Protein AF-A0A1D8T8J2-F1 (afdb_monomer)

Secondary structure (DSSP, 8-state):
-----------PPPP---S--GGGS-SS-------------------PPPBSEE-SEEEEBTTTB-SEEEEEPPEEEEEEEEES-SS-SGGGEEEEEEEEE--EEEE-TT-SEEEEES---EEEPPP----PPPTT--------PPPPPPPPPS-------------------------------

pLDDT: mean 71.43, std 23.31, range [32.44, 98.81]

Structure (mmCIF, N/CA/C/O backbone):
data_AF-A0A1D8T8J2-F1
#
_entry.id   AF-A0A1D8T8J2-F1
#
loop_
_atom_site.group_PDB
_atom_site.id
_atom_site.type_symbol
_atom_site.label_atom_id
_atom_site.label_alt_id
_atom_site.label_comp_id
_atom_site.label_asym_id
_atom_site.label_entity_id
_atom_site.label_seq_id
_atom_site.pdbx_PDB_ins_code
_atom_site.Cartn_x
_atom_site.Cartn_y
_atom_site.Cartn_z
_atom_site.occupancy
_atom_site.B_iso_or_equiv
_atom_site.auth_seq_id
_atom_site.auth_comp_id
_atom_site.auth_asym_id
_atom_site.auth_atom_id
_atom_site.pdbx_PDB_model_num
ATOM 1 N N . MET A 1 1 ? -38.850 39.468 46.815 1.00 45.69 1 MET A N 1
ATOM 2 C CA . MET A 1 1 ? -38.175 38.215 47.163 1.00 45.69 1 MET A CA 1
ATOM 3 C C . MET A 1 1 ? -38.620 37.158 46.154 1.00 45.69 1 MET A C 1
ATOM 5 O O . MET A 1 1 ? -39.724 36.652 46.303 1.00 45.69 1 MET A O 1
ATOM 9 N N . ASP A 1 2 ? -37.945 36.912 45.029 1.00 41.62 2 ASP A N 1
ATOM 10 C CA . ASP A 1 2 ? -36.731 37.534 44.455 1.00 41.62 2 ASP A CA 1
ATOM 11 C C . ASP A 1 2 ? -36.840 37.500 42.905 1.00 41.62 2 ASP A C 1
ATOM 13 O O . ASP A 1 2 ? -37.668 36.748 42.394 1.00 41.62 2 ASP A O 1
ATOM 17 N N . SER A 1 3 ? -36.200 38.303 42.039 1.00 44.66 3 SER A N 1
ATOM 18 C CA . SER A 1 3 ? -35.025 39.207 42.064 1.00 44.66 3 SER A CA 1
ATOM 19 C C . SER A 1 3 ? -33.627 38.573 42.084 1.00 44.66 3 SER A C 1
ATOM 21 O O . SER A 1 3 ? -32.981 38.604 43.120 1.00 44.66 3 SER A O 1
ATOM 23 N N . ASP A 1 4 ? -33.185 38.065 40.919 1.00 45.75 4 ASP A N 1
ATOM 24 C CA . ASP A 1 4 ? -31.839 38.222 40.308 1.00 45.75 4 ASP A CA 1
ATOM 25 C C . ASP A 1 4 ? -31.820 37.549 38.900 1.00 45.75 4 ASP A C 1
ATOM 27 O O . ASP A 1 4 ? -32.579 36.607 38.684 1.00 45.75 4 ASP A O 1
ATOM 31 N N . LEU A 1 5 ? -31.030 37.922 37.872 1.00 45.53 5 LEU A N 1
ATOM 32 C CA . LEU A 1 5 ? -30.326 39.176 37.527 1.00 45.53 5 LEU A CA 1
ATOM 33 C C . LEU A 1 5 ? -29.911 39.168 36.020 1.00 45.53 5 LEU A C 1
ATOM 35 O O . LEU A 1 5 ? -29.775 38.106 35.425 1.00 45.53 5 LEU A O 1
ATOM 39 N N . VAL A 1 6 ? -29.618 40.352 35.454 1.00 46.19 6 VAL A N 1
ATOM 40 C CA . VAL A 1 6 ? -28.801 40.632 34.232 1.00 46.19 6 VAL A CA 1
ATOM 41 C C . VAL A 1 6 ? -29.193 40.034 32.856 1.00 46.19 6 VAL A C 1
ATOM 43 O O . VAL A 1 6 ? -29.048 38.847 32.587 1.00 46.19 6 VAL A O 1
ATOM 46 N N . GLY A 1 7 ? -29.417 40.943 31.892 1.00 36.09 7 GLY A N 1
ATOM 47 C CA . GLY A 1 7 ? -29.241 40.716 30.444 1.00 36.09 7 GLY A CA 1
ATOM 48 C C . GLY A 1 7 ? -30.467 40.158 29.698 1.00 36.09 7 GLY A C 1
ATOM 49 O O . GLY A 1 7 ? -31.283 39.452 30.270 1.00 36.09 7 GLY A O 1
ATOM 50 N N . TRP A 1 8 ? -30.675 40.433 28.406 1.00 33.34 8 TRP A N 1
ATOM 51 C CA . TRP A 1 8 ? -29.858 41.184 27.438 1.00 33.34 8 TRP A CA 1
ATOM 52 C C . TRP A 1 8 ? -30.705 42.283 26.774 1.00 33.34 8 TRP A C 1
ATOM 54 O O . TRP A 1 8 ? -31.845 42.038 26.379 1.00 33.34 8 TRP A O 1
ATOM 64 N N . SER A 1 9 ? -30.158 43.494 26.641 1.00 41.41 9 SER A N 1
ATOM 65 C CA . SER A 1 9 ? -30.875 44.622 26.029 1.00 41.41 9 SER A CA 1
ATOM 66 C C . SER A 1 9 ? -31.120 44.410 24.535 1.00 41.41 9 SER A C 1
ATOM 68 O O . SER A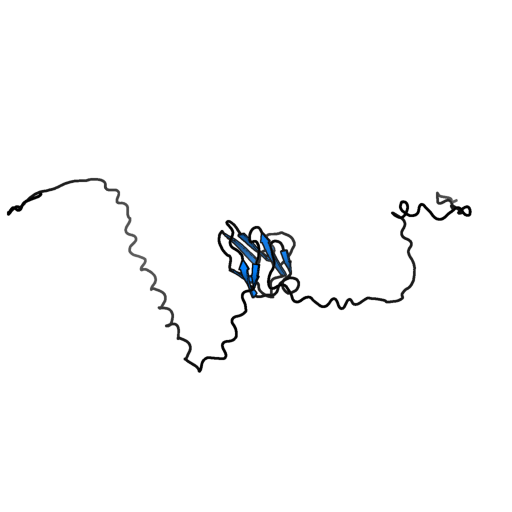 1 9 ? -30.243 43.962 23.800 1.00 41.41 9 SER A O 1
ATOM 70 N N . GLN A 1 10 ? -32.313 44.788 24.081 1.00 43.97 10 GLN A N 1
ATOM 71 C CA . GLN A 1 10 ? -32.720 44.721 22.678 1.00 43.97 10 GLN A CA 1
ATOM 72 C C . GLN A 1 10 ? -31.999 45.800 21.855 1.00 43.97 10 GLN A C 1
ATOM 74 O O . GLN A 1 10 ? -31.996 46.971 22.237 1.00 43.97 10 GLN A O 1
ATOM 79 N N . CYS A 1 11 ? -31.457 45.436 20.691 1.00 35.62 11 CYS A N 1
ATOM 80 C CA . CYS A 1 11 ? -30.965 46.396 19.700 1.00 35.62 11 CYS A CA 1
ATOM 81 C C . CYS A 1 11 ? -31.950 46.502 18.531 1.00 35.62 11 CYS A C 1
ATOM 83 O O . CYS A 1 11 ? -31.881 45.728 17.577 1.00 35.62 11 CYS A O 1
ATOM 85 N N . SER A 1 12 ? -32.857 47.479 18.592 1.00 40.50 12 SER A N 1
ATOM 86 C CA . SER A 1 12 ? -33.684 47.867 17.444 1.00 40.50 12 SER A CA 1
ATOM 87 C C . SER A 1 12 ? -32.810 48.420 16.315 1.00 40.50 12 SER A C 1
ATOM 89 O O . SER A 1 12 ? -31.966 49.285 16.550 1.00 40.50 12 SER A O 1
ATOM 91 N N . ALA A 1 13 ? -33.024 47.955 15.084 1.00 41.38 13 ALA A N 1
ATOM 92 C CA . ALA A 1 13 ? -32.290 48.445 13.921 1.00 41.38 13 ALA A CA 1
ATOM 93 C C . ALA A 1 13 ? -32.837 49.811 13.445 1.00 41.38 13 ALA A C 1
ATOM 95 O O . ALA A 1 13 ? -34.035 49.907 13.161 1.00 41.38 13 ALA A O 1
ATOM 96 N N . PRO A 1 14 ? -32.001 50.861 13.311 1.00 43.81 14 PRO A N 1
ATOM 97 C CA . PRO A 1 14 ? -32.385 52.088 12.616 1.00 43.81 14 PRO A CA 1
ATOM 98 C C . PRO A 1 14 ? -32.438 51.869 11.087 1.00 43.81 14 PRO A C 1
ATOM 100 O O . PRO A 1 14 ? -31.781 50.961 10.567 1.00 43.81 14 PRO A O 1
ATOM 103 N N . PRO A 1 15 ? -33.214 52.674 10.339 1.00 46.91 15 PRO A N 1
ATOM 104 C CA . PRO A 1 15 ? -33.494 52.408 8.930 1.00 46.91 15 PRO A CA 1
ATOM 105 C C . PRO A 1 15 ? -32.381 52.864 7.969 1.00 46.91 15 PRO A C 1
ATOM 107 O O . PRO A 1 15 ? -31.772 53.913 8.147 1.00 46.91 15 PRO A O 1
ATOM 110 N N . THR A 1 16 ? -32.229 52.103 6.877 1.00 51.22 16 THR A N 1
ATOM 111 C CA . THR A 1 16 ? -31.711 52.514 5.550 1.00 51.22 16 THR A CA 1
ATOM 112 C C . THR A 1 16 ? -30.401 53.317 5.462 1.00 51.22 16 THR A C 1
ATOM 114 O O . THR A 1 16 ? -30.408 54.530 5.646 1.00 51.22 16 THR A O 1
ATOM 117 N N . THR A 1 17 ? -29.333 52.705 4.923 1.00 44.78 17 THR A N 1
ATOM 118 C CA . THR A 1 17 ? -28.431 53.347 3.931 1.00 44.78 17 THR A CA 1
ATOM 119 C C . THR A 1 17 ? -27.622 52.313 3.130 1.00 44.78 17 THR A C 1
ATOM 121 O O . THR A 1 17 ? -26.804 51.603 3.695 1.00 44.78 17 THR A O 1
ATOM 124 N N . SER A 1 18 ? -27.813 52.333 1.801 1.00 49.28 18 SER A N 1
ATOM 125 C CA . SER A 1 18 ? -26.941 51.838 0.710 1.00 49.28 18 SER A CA 1
ATOM 126 C C . SER A 1 18 ? -26.396 50.388 0.723 1.00 49.28 18 SER A C 1
ATOM 128 O O . SER A 1 18 ? -26.500 49.638 1.684 1.00 49.28 18 SER A O 1
ATOM 130 N N . ARG A 1 19 ? -25.881 49.948 -0.436 1.00 59.94 19 ARG A N 1
ATOM 131 C CA . ARG A 1 19 ? -25.774 48.524 -0.829 1.00 59.94 19 ARG A CA 1
ATOM 132 C C . ARG A 1 19 ? -24.338 48.006 -1.043 1.00 59.94 19 ARG A C 1
ATOM 134 O O . ARG A 1 19 ? -24.171 46.944 -1.635 1.00 59.94 19 ARG A O 1
ATOM 141 N N . ILE A 1 20 ? -23.307 48.754 -0.635 1.00 49.12 20 ILE A N 1
ATOM 142 C CA . ILE A 1 20 ? -21.905 48.508 -1.037 1.00 49.12 20 ILE A CA 1
ATOM 143 C C . ILE A 1 20 ? -20.935 48.602 0.162 1.00 49.12 20 ILE A C 1
ATOM 145 O O . ILE A 1 20 ? -20.286 49.621 0.345 1.00 49.12 20 ILE A O 1
ATOM 149 N N . GLU A 1 21 ? -20.847 47.535 0.967 1.00 47.19 21 GLU A N 1
ATOM 150 C CA . GLU A 1 21 ? -19.700 47.190 1.859 1.00 47.19 21 GLU A CA 1
ATOM 151 C C . GLU A 1 21 ? -19.813 45.719 2.362 1.00 47.19 21 GLU A C 1
ATOM 153 O O . GLU A 1 21 ? -19.397 45.348 3.456 1.00 47.19 21 GLU A O 1
ATOM 158 N N . ILE A 1 22 ? -20.426 44.831 1.566 1.00 50.03 22 ILE A N 1
ATOM 159 C CA . ILE A 1 22 ? -20.886 43.493 2.013 1.00 50.03 22 ILE A CA 1
ATOM 160 C C . ILE A 1 22 ? -19.732 42.524 2.375 1.00 50.03 22 ILE A C 1
ATOM 162 O O . ILE A 1 22 ? -19.935 41.548 3.095 1.00 50.03 22 ILE A O 1
ATOM 166 N N . HIS A 1 23 ? -18.503 42.789 1.928 1.00 46.69 23 HIS A N 1
ATOM 167 C CA . HIS A 1 23 ? -17.410 41.807 1.917 1.00 46.69 23 HIS A CA 1
ATOM 168 C C . HIS A 1 23 ? -16.590 41.659 3.216 1.00 46.69 23 HIS A C 1
ATOM 170 O O . HIS A 1 23 ? -15.582 40.953 3.200 1.00 46.69 23 HIS A O 1
ATOM 176 N N . LYS A 1 24 ? -16.977 42.285 4.342 1.00 47.03 24 LYS A N 1
ATOM 177 C CA . LYS A 1 24 ? -16.180 42.234 5.594 1.00 47.03 24 LYS A CA 1
ATOM 178 C C . LYS A 1 24 ? -16.905 41.792 6.872 1.00 47.03 24 LYS A C 1
ATOM 180 O O . LYS A 1 24 ? -16.225 41.539 7.862 1.00 47.03 24 LYS A O 1
ATOM 185 N N . VAL A 1 25 ? -18.234 41.632 6.876 1.00 48.19 25 VAL A N 1
ATOM 186 C CA . VAL A 1 25 ? -19.006 41.334 8.110 1.00 48.19 25 VAL A CA 1
ATOM 187 C C . VAL A 1 25 ? -19.933 40.118 7.949 1.00 48.19 25 VAL A C 1
ATOM 189 O O . VAL A 1 25 ? -21.130 40.189 8.193 1.00 48.19 25 VAL A O 1
ATOM 192 N N . PHE A 1 26 ? -19.370 38.974 7.538 1.00 47.81 26 PHE A N 1
ATOM 193 C CA . PHE A 1 26 ? -20.085 37.682 7.484 1.00 47.81 26 PHE A CA 1
ATOM 194 C C . PHE A 1 26 ? -19.303 36.499 8.098 1.00 47.81 26 PHE A C 1
ATOM 196 O O . PHE A 1 26 ? -19.498 35.339 7.742 1.00 47.81 26 PHE A O 1
ATOM 203 N N . ARG A 1 27 ? -18.443 36.770 9.091 1.00 56.66 27 ARG A N 1
ATOM 204 C CA . ARG A 1 27 ? -17.969 35.749 10.045 1.00 56.66 27 ARG A CA 1
ATOM 205 C C . ARG A 1 27 ? -18.629 35.980 11.406 1.00 56.66 27 ARG A C 1
ATOM 207 O O . ARG A 1 27 ? -18.494 37.061 11.961 1.00 56.66 27 ARG A O 1
ATOM 214 N N . LYS A 1 28 ? -19.254 34.919 11.939 1.00 34.28 28 LYS A N 1
ATOM 215 C CA . LYS A 1 28 ? -20.004 34.837 13.213 1.00 34.28 28 LYS A CA 1
ATOM 216 C C . LYS A 1 28 ? -21.329 35.618 13.266 1.00 34.28 28 LYS A C 1
ATOM 218 O O . LYS A 1 28 ? -21.384 36.723 13.783 1.00 34.28 28 LYS A O 1
ATOM 223 N N . CYS A 1 29 ? -22.405 34.956 12.837 1.00 32.44 29 CYS A N 1
ATOM 224 C CA . CYS A 1 29 ? -23.506 34.549 13.727 1.00 32.44 29 CYS A CA 1
ATOM 225 C C . CYS A 1 29 ? -24.413 33.554 12.983 1.00 32.44 29 CYS A C 1
ATOM 227 O O . CYS A 1 29 ? -24.921 33.867 11.911 1.00 32.44 29 CYS A O 1
ATOM 229 N N . VAL A 1 30 ? -24.585 32.345 13.525 1.00 43.03 30 VAL A N 1
ATOM 230 C CA . VAL A 1 30 ? -25.444 31.299 12.941 1.00 43.03 30 VAL A CA 1
ATOM 231 C C . VAL A 1 30 ? -26.798 31.332 13.644 1.00 43.03 30 VAL A C 1
ATOM 233 O O . VAL A 1 30 ? -26.848 31.253 14.869 1.00 43.03 30 VAL A O 1
ATOM 236 N N . ALA A 1 31 ? -27.880 31.436 12.874 1.00 41.75 31 ALA A N 1
ATOM 237 C CA . ALA A 1 31 ? -29.249 31.288 13.364 1.00 41.75 31 ALA A CA 1
ATOM 238 C C . ALA A 1 31 ? -29.761 29.861 13.103 1.00 41.75 31 ALA A C 1
ATOM 240 O O . ALA A 1 31 ? -29.348 29.213 12.142 1.00 41.75 31 ALA A O 1
ATOM 241 N N . VAL A 1 32 ? -30.655 29.374 13.965 1.00 39.50 32 VAL A N 1
ATOM 242 C CA . VAL A 1 32 ? -31.180 27.998 13.959 1.00 39.50 32 VAL A CA 1
ATOM 243 C C . VAL A 1 32 ? -32.714 28.030 13.967 1.00 39.50 32 VAL A C 1
ATOM 245 O O . VAL A 1 32 ? -33.300 28.969 14.498 1.00 39.50 32 VAL A O 1
ATOM 248 N N . ALA A 1 33 ? -33.320 26.962 13.434 1.00 39.44 33 ALA A N 1
ATOM 249 C CA . ALA A 1 33 ? -34.757 26.673 13.321 1.00 39.44 33 ALA A CA 1
ATOM 250 C C . ALA A 1 33 ? -35.523 27.420 12.199 1.00 39.44 33 ALA A C 1
ATOM 252 O O . ALA A 1 33 ? -35.363 28.619 12.009 1.00 39.44 33 ALA A O 1
ATOM 253 N N . ALA A 1 34 ? -36.406 26.762 11.436 1.00 45.66 34 ALA A N 1
ATOM 254 C CA . ALA A 1 34 ? -36.564 25.313 11.230 1.00 45.66 34 ALA A CA 1
ATOM 255 C C . ALA A 1 34 ? -37.309 25.022 9.914 1.00 45.66 34 ALA A C 1
ATOM 257 O O . ALA A 1 34 ? -38.299 25.679 9.606 1.00 45.66 34 ALA A O 1
ATOM 258 N N . ALA A 1 35 ? -36.887 23.981 9.189 1.00 42.75 35 ALA A N 1
ATOM 259 C CA . ALA A 1 35 ? -37.672 23.355 8.124 1.00 42.75 35 ALA A CA 1
ATOM 260 C C . ALA A 1 35 ? -37.222 21.896 7.931 1.00 42.75 35 ALA A C 1
ATOM 262 O O . ALA A 1 35 ? -36.179 21.638 7.334 1.00 42.75 35 ALA A O 1
ATOM 263 N N . VAL A 1 36 ? -38.007 20.928 8.416 1.00 49.12 36 VAL A N 1
ATOM 264 C CA . VAL A 1 36 ? -37.808 19.498 8.107 1.00 49.12 36 VAL A CA 1
ATOM 265 C C . VAL A 1 36 ? -38.380 19.174 6.723 1.00 49.12 36 VAL A C 1
ATOM 267 O O . VAL A 1 36 ? -39.387 18.491 6.576 1.00 49.12 36 VAL A O 1
ATOM 270 N N . ALA A 1 37 ? -37.710 19.691 5.692 1.00 51.03 37 ALA A N 1
ATOM 271 C CA . ALA A 1 37 ? -37.848 19.233 4.316 1.00 51.03 37 ALA A CA 1
ATOM 272 C C . ALA A 1 37 ? -36.669 18.297 4.021 1.00 51.03 37 ALA A C 1
ATOM 274 O O . ALA A 1 37 ? -35.543 18.745 3.807 1.00 51.03 37 ALA A O 1
ATOM 275 N N . GLY A 1 38 ? -36.918 16.988 4.089 1.00 50.94 38 GLY A N 1
ATOM 276 C CA . GLY A 1 38 ? -35.891 15.948 4.021 1.00 50.94 38 GLY A CA 1
ATOM 277 C C . GLY A 1 38 ? -35.261 15.780 2.640 1.00 50.94 38 GLY A C 1
ATOM 278 O O . GLY A 1 38 ? -35.497 14.776 1.980 1.00 50.94 38 GLY A O 1
ATOM 279 N N . ALA A 1 39 ? -34.396 16.710 2.240 1.00 48.47 39 ALA A N 1
ATOM 280 C CA . ALA A 1 39 ? -33.383 16.466 1.223 1.00 48.47 39 ALA A CA 1
ATOM 281 C C . ALA A 1 39 ? -32.133 15.866 1.887 1.00 48.47 39 ALA A C 1
ATOM 283 O O . ALA A 1 39 ? -31.067 16.482 1.913 1.00 48.47 39 ALA A O 1
ATOM 284 N N . VAL A 1 40 ? -32.254 14.635 2.406 1.00 48.53 40 VAL A N 1
ATOM 285 C CA . VAL A 1 40 ? -31.071 13.770 2.475 1.00 48.53 40 VAL A CA 1
ATOM 286 C C . VAL A 1 40 ? -30.711 13.498 1.026 1.00 48.53 40 VAL A C 1
ATOM 288 O O . VAL A 1 40 ? -31.278 12.615 0.383 1.00 48.53 40 VAL A O 1
ATOM 291 N N . ALA A 1 41 ? -29.795 14.306 0.498 1.00 49.84 41 ALA A N 1
ATOM 292 C CA . ALA A 1 41 ? -29.063 13.951 -0.693 1.00 49.84 41 ALA A CA 1
ATOM 293 C C . ALA A 1 41 ? -28.263 12.697 -0.335 1.00 49.84 41 ALA A C 1
ATOM 295 O O . ALA A 1 41 ? -27.131 12.778 0.142 1.00 49.84 41 ALA A O 1
ATOM 296 N N . LEU A 1 42 ? -28.888 11.534 -0.543 1.00 53.94 42 LEU A N 1
ATOM 297 C CA . LEU A 1 42 ? -28.178 10.295 -0.797 1.00 53.94 42 LEU A CA 1
ATOM 298 C C . LEU A 1 42 ? -27.351 10.575 -2.040 1.00 53.94 42 LEU A C 1
ATOM 300 O O . LEU A 1 42 ? -27.816 10.425 -3.169 1.00 53.94 42 LEU A O 1
ATOM 304 N N . GLY A 1 43 ? -26.145 11.083 -1.806 1.00 49.00 43 GLY A N 1
ATOM 305 C CA . GLY A 1 43 ? -25.149 11.211 -2.832 1.00 49.00 43 GLY A CA 1
ATOM 306 C C . GLY A 1 43 ? -24.905 9.809 -3.345 1.00 49.00 43 GLY A C 1
ATOM 307 O O . GLY A 1 43 ? -24.150 9.052 -2.741 1.00 49.00 43 GLY A O 1
ATOM 308 N N . THR A 1 44 ? -25.493 9.493 -4.495 1.00 55.59 44 THR A N 1
ATOM 309 C CA . THR A 1 44 ? -24.933 8.525 -5.430 1.00 55.59 44 THR A CA 1
ATOM 310 C C . THR A 1 44 ? -23.641 9.130 -5.975 1.00 55.59 44 THR A C 1
ATOM 312 O O . THR A 1 44 ? -23.518 9.424 -7.162 1.00 55.59 44 THR A O 1
ATOM 315 N N . GLY A 1 45 ? -22.689 9.384 -5.071 1.00 49.44 45 GLY A N 1
ATOM 316 C CA . GLY A 1 45 ? -21.294 9.492 -5.417 1.00 49.44 45 GLY A CA 1
ATOM 317 C C . GLY A 1 45 ? -20.965 8.142 -6.003 1.00 49.44 45 GLY A C 1
ATOM 318 O O . GLY A 1 45 ? -20.906 7.152 -5.277 1.00 49.44 45 GLY A O 1
ATOM 319 N N . THR A 1 46 ? -20.886 8.099 -7.331 1.00 53.62 46 THR A N 1
ATOM 320 C CA . THR A 1 46 ? -20.434 6.931 -8.069 1.00 53.62 46 THR A CA 1
ATOM 321 C C . THR A 1 46 ? -19.145 6.492 -7.403 1.00 53.62 46 THR A C 1
ATOM 323 O O . THR A 1 46 ? -18.179 7.256 -7.423 1.00 53.62 46 THR A O 1
ATOM 326 N N . ALA A 1 47 ? -19.159 5.330 -6.745 1.00 59.78 47 ALA A N 1
ATOM 327 C CA . ALA A 1 47 ? -17.967 4.805 -6.105 1.00 59.78 47 ALA A CA 1
ATOM 328 C C . ALA A 1 47 ? -16.912 4.689 -7.205 1.00 59.78 47 ALA A C 1
ATOM 330 O O . ALA A 1 47 ? -17.082 3.915 -8.150 1.00 59.78 47 ALA A O 1
ATOM 331 N N . GLY A 1 48 ? -15.898 5.555 -7.145 1.00 62.53 48 GLY A N 1
ATOM 332 C CA . GLY A 1 48 ? -14.806 5.516 -8.102 1.00 62.53 48 GLY A CA 1
ATOM 333 C C . GLY A 1 48 ? -14.174 4.138 -8.009 1.00 62.53 48 GLY A C 1
ATOM 334 O O . GLY A 1 48 ? -13.964 3.649 -6.899 1.00 62.53 48 GLY A O 1
ATOM 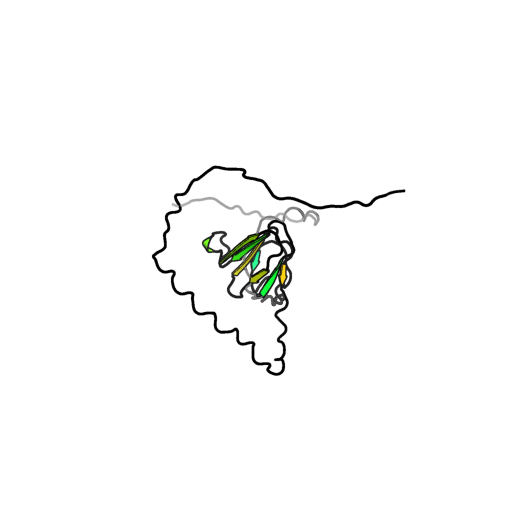335 N N . ALA A 1 49 ? -13.914 3.502 -9.153 1.00 77.69 49 ALA A N 1
ATOM 336 C CA . ALA A 1 49 ? -13.147 2.264 -9.157 1.00 77.69 49 ALA A CA 1
ATOM 337 C C . ALA A 1 49 ? -11.838 2.521 -8.399 1.00 77.69 49 ALA A C 1
ATOM 339 O O . ALA A 1 49 ? -11.152 3.512 -8.673 1.00 77.69 49 ALA A O 1
ATOM 340 N N . ALA A 1 50 ? -11.561 1.691 -7.396 1.00 84.81 50 ALA A N 1
ATOM 341 C CA . ALA A 1 50 ? -10.439 1.918 -6.503 1.00 84.81 50 ALA A CA 1
ATOM 342 C C . ALA A 1 50 ? -9.118 1.825 -7.290 1.00 84.81 50 ALA A C 1
ATOM 344 O O . ALA A 1 50 ? -9.015 1.136 -8.305 1.00 84.81 50 ALA A O 1
ATOM 345 N N . ALA A 1 51 ? -8.114 2.593 -6.881 1.00 87.50 51 ALA A N 1
ATOM 346 C CA . ALA A 1 51 ? -6.959 2.859 -7.721 1.00 87.50 51 ALA A CA 1
ATOM 347 C C . ALA A 1 51 ? -6.031 1.640 -7.855 1.00 87.50 51 ALA A C 1
ATOM 349 O O . ALA A 1 51 ? -5.499 1.103 -6.879 1.00 87.50 51 ALA A O 1
ATOM 350 N N . THR A 1 52 ? -5.757 1.259 -9.102 1.00 92.50 52 THR A N 1
ATOM 351 C CA . THR A 1 52 ? -4.719 0.281 -9.454 1.00 92.50 52 THR A CA 1
ATOM 352 C C . THR A 1 52 ? -3.323 0.905 -9.572 1.00 92.50 52 THR A C 1
ATOM 354 O O . THR A 1 52 ? -2.339 0.177 -9.642 1.00 92.50 52 THR A O 1
ATOM 357 N N . THR A 1 53 ? -3.202 2.235 -9.513 1.00 96.25 53 THR A N 1
ATOM 358 C CA . THR A 1 53 ? -1.923 2.960 -9.434 1.00 96.25 53 THR A CA 1
ATOM 359 C C . THR A 1 53 ? -2.049 4.109 -8.438 1.00 96.25 53 THR A C 1
ATOM 361 O O . THR A 1 53 ? -2.992 4.893 -8.526 1.00 96.25 53 THR A O 1
ATOM 364 N N . PHE A 1 54 ? -1.113 4.216 -7.494 1.00 98.00 54 PHE A N 1
ATOM 365 C CA . PHE A 1 54 ? -1.127 5.222 -6.425 1.00 98.00 54 PHE A CA 1
ATOM 366 C C . PHE A 1 54 ? 0.304 5.601 -5.988 1.00 98.00 54 PHE A C 1
ATOM 368 O O . PHE A 1 54 ? 1.267 5.062 -6.529 1.00 98.00 54 PHE A O 1
ATOM 375 N N . GLY A 1 55 ? 0.454 6.579 -5.087 1.00 97.62 55 GLY A N 1
ATOM 376 C CA . GLY A 1 55 ? 1.752 7.117 -4.652 1.00 97.62 55 GLY A CA 1
ATOM 377 C C . GLY A 1 55 ? 2.138 6.721 -3.224 1.00 97.62 55 GLY A C 1
ATOM 378 O O . GLY A 1 55 ? 1.773 5.655 -2.740 1.00 97.62 55 GLY A O 1
ATOM 379 N N . GLU A 1 56 ? 2.856 7.610 -2.542 1.00 96.75 56 GLU A N 1
ATOM 380 C CA . GLU A 1 56 ? 3.164 7.491 -1.110 1.00 96.75 56 GLU A CA 1
ATOM 381 C C . GLU A 1 56 ? 1.996 7.999 -0.240 1.00 96.75 56 GLU A C 1
ATOM 383 O O . GLU A 1 56 ? 1.127 8.743 -0.709 1.00 96.75 56 GLU A O 1
ATOM 388 N N . GLY A 1 57 ? 1.979 7.601 1.033 1.00 98.06 57 GLY A N 1
ATOM 389 C CA . GLY A 1 57 ? 0.906 7.864 1.994 1.00 98.06 57 GLY A CA 1
ATOM 390 C C . GLY A 1 57 ? -0.038 6.676 2.219 1.00 98.06 57 GLY A C 1
ATOM 391 O O . GLY A 1 57 ? 0.218 5.556 1.774 1.00 98.06 57 GLY A O 1
ATOM 392 N N . THR A 1 58 ? -1.131 6.927 2.949 1.00 98.44 58 THR A N 1
ATOM 393 C CA . THR A 1 58 ? -2.043 5.893 3.473 1.00 98.44 58 THR A CA 1
ATOM 394 C C . THR A 1 58 ? -3.346 5.781 2.674 1.00 98.44 58 THR A C 1
ATOM 396 O O . THR A 1 58 ? -4.057 6.765 2.454 1.00 98.44 58 THR A O 1
ATOM 399 N N . TYR A 1 59 ? -3.710 4.558 2.292 1.00 98.31 59 TYR A N 1
ATOM 400 C CA . TYR A 1 59 ? -4.827 4.244 1.404 1.00 98.31 59 TYR A CA 1
ATOM 401 C C . TYR A 1 59 ? -5.734 3.161 2.000 1.00 98.31 59 TYR A C 1
ATOM 403 O O . TYR A 1 59 ? -5.269 2.073 2.327 1.00 98.31 59 TYR A O 1
ATOM 411 N N . LEU A 1 60 ? -7.041 3.433 2.099 1.00 98.31 60 LEU A N 1
ATOM 412 C CA . LEU A 1 60 ? -8.040 2.450 2.532 1.00 98.31 60 LEU A CA 1
ATOM 413 C C . LEU A 1 60 ? -8.240 1.374 1.457 1.00 98.31 60 LEU A C 1
ATOM 415 O O . LEU A 1 60 ? -8.529 1.697 0.298 1.00 98.31 60 LEU A O 1
ATOM 419 N N . VAL A 1 61 ? -8.142 0.101 1.829 1.00 97.50 61 VAL A N 1
ATOM 420 C CA . VAL A 1 61 ? -8.324 -1.010 0.883 1.00 97.50 61 VAL A CA 1
ATOM 421 C C . VAL A 1 61 ? -9.812 -1.195 0.568 1.00 97.50 61 VAL A C 1
ATOM 423 O O . VAL A 1 61 ? -10.688 -0.963 1.400 1.00 97.50 61 VAL A O 1
ATOM 426 N N . GLY A 1 62 ? -10.127 -1.508 -0.689 1.00 94.50 62 GLY A N 1
ATOM 427 C CA . GLY A 1 62 ? -11.497 -1.584 -1.206 1.00 94.50 62 GLY A CA 1
ATOM 428 C C . GLY A 1 62 ? -12.211 -0.232 -1.355 1.00 94.50 62 GLY A C 1
ATOM 429 O O . GLY A 1 62 ? -13.323 -0.204 -1.873 1.00 94.50 62 GLY A O 1
ATOM 430 N N . THR A 1 63 ? -11.591 0.880 -0.933 1.00 95.25 63 THR A N 1
ATOM 431 C CA . THR A 1 63 ? -12.168 2.238 -1.022 1.00 95.25 63 THR A CA 1
ATOM 432 C C . THR A 1 63 ? -11.280 3.191 -1.821 1.00 95.25 63 THR A C 1
ATOM 434 O O . THR A 1 63 ? -11.763 3.867 -2.723 1.00 95.25 63 THR A O 1
ATOM 437 N N . HIS A 1 64 ? -9.982 3.255 -1.511 1.00 96.56 64 HIS A N 1
ATOM 438 C CA . HIS A 1 64 ? -9.004 4.053 -2.257 1.00 96.56 64 HIS A CA 1
ATOM 439 C C . HIS A 1 64 ? -8.192 3.199 -3.236 1.00 96.56 64 HIS A C 1
ATOM 441 O O . HIS A 1 64 ? -7.874 3.685 -4.317 1.00 96.56 64 HIS A O 1
ATOM 447 N N . ILE A 1 65 ? -7.867 1.951 -2.874 1.00 97.31 65 ILE A N 1
ATOM 448 C CA . ILE A 1 65 ? -7.071 1.004 -3.682 1.00 97.31 65 ILE A CA 1
ATOM 449 C C . ILE A 1 65 ? -7.720 -0.388 -3.700 1.00 97.31 65 ILE A C 1
ATOM 451 O O . ILE A 1 65 ? -8.431 -0.751 -2.762 1.00 97.31 65 ILE A O 1
ATOM 455 N N . GLU A 1 66 ? -7.507 -1.172 -4.756 1.00 95.38 66 GLU A N 1
ATOM 456 C CA . GLU A 1 66 ? -8.032 -2.544 -4.845 1.00 95.38 66 GLU A CA 1
ATOM 457 C C . GLU A 1 66 ? -7.138 -3.552 -4.094 1.00 95.38 66 GLU A C 1
ATOM 459 O O . GLU A 1 66 ? -5.931 -3.351 -3.997 1.00 95.38 66 GLU A O 1
ATOM 464 N N . PRO A 1 67 ? -7.674 -4.682 -3.598 1.00 96.38 67 PRO A N 1
ATOM 465 C CA . PRO A 1 67 ? -6.852 -5.822 -3.188 1.00 96.38 67 PRO A CA 1
ATOM 466 C C . PRO A 1 67 ? -6.074 -6.405 -4.380 1.00 96.38 67 PRO A C 1
ATOM 468 O O . PRO A 1 67 ? -6.611 -6.520 -5.484 1.00 96.38 67 PRO A O 1
ATOM 471 N N . GLY A 1 68 ? -4.825 -6.825 -4.180 1.00 96.06 68 GLY A N 1
ATOM 472 C CA . GLY A 1 68 ? -3.991 -7.394 -5.245 1.00 96.06 68 GLY A CA 1
ATOM 473 C C . GLY A 1 68 ? -2.500 -7.392 -4.923 1.00 96.06 68 GLY A C 1
ATOM 474 O O . GLY A 1 68 ? -2.081 -6.913 -3.870 1.00 96.06 68 GLY A O 1
ATOM 475 N N . VAL A 1 69 ? -1.691 -7.919 -5.845 1.00 97.31 69 VAL A N 1
ATOM 476 C CA . VAL A 1 69 ? -0.230 -7.774 -5.784 1.00 97.31 69 VAL A CA 1
ATOM 477 C C . VAL A 1 69 ? 0.153 -6.436 -6.403 1.00 97.31 69 VAL A C 1
ATOM 479 O O . VAL A 1 69 ? -0.149 -6.188 -7.568 1.00 97.31 69 VAL A O 1
ATOM 482 N N . TYR A 1 70 ? 0.842 -5.588 -5.649 1.00 98.00 70 TYR A N 1
ATOM 483 C CA . TYR A 1 70 ? 1.379 -4.314 -6.118 1.00 98.00 70 TYR A CA 1
ATOM 484 C C . TYR A 1 70 ? 2.904 -4.368 -6.216 1.00 98.00 70 TYR A C 1
ATOM 486 O O . TYR A 1 70 ? 3.572 -4.960 -5.371 1.00 98.00 70 TYR A O 1
ATOM 494 N N . GLN A 1 71 ? 3.448 -3.726 -7.248 1.00 98.31 71 GLN A N 1
ATOM 495 C CA . GLN A 1 71 ? 4.873 -3.458 -7.427 1.00 98.31 71 GLN A CA 1
ATOM 496 C C . GLN A 1 71 ? 5.144 -1.969 -7.185 1.00 98.31 71 GLN A C 1
ATOM 498 O O . GLN A 1 71 ? 4.456 -1.127 -7.765 1.00 98.31 71 GLN A O 1
ATOM 503 N N . SER A 1 72 ? 6.161 -1.642 -6.387 1.00 98.50 72 SER A N 1
ATOM 504 C CA . SER A 1 72 ? 6.662 -0.268 -6.264 1.00 98.50 72 SER A CA 1
ATOM 505 C C . SER A 1 72 ? 7.593 0.092 -7.429 1.00 98.50 72 SER A C 1
ATOM 507 O O . SER A 1 72 ? 8.203 -0.776 -8.067 1.00 98.50 72 SER A O 1
ATOM 509 N N . GLN A 1 73 ? 7.801 1.388 -7.664 1.00 97.88 73 GLN A N 1
ATOM 510 C CA . GLN A 1 73 ? 9.017 1.848 -8.336 1.00 97.88 73 GLN A CA 1
ATOM 511 C C . GLN A 1 73 ? 10.264 1.507 -7.499 1.00 97.88 73 GLN A C 1
ATOM 513 O O . GLN A 1 73 ? 10.180 1.070 -6.352 1.00 97.88 73 GLN A O 1
ATOM 518 N N . TRP A 1 74 ? 11.445 1.668 -8.092 1.00 97.75 74 TRP A N 1
ATOM 519 C CA . TRP A 1 74 ? 12.700 1.436 -7.378 1.00 97.75 74 TRP A CA 1
ATOM 520 C C . TRP A 1 74 ? 13.023 2.623 -6.456 1.00 97.75 74 TRP A C 1
ATOM 522 O O . TRP A 1 74 ? 12.893 3.769 -6.892 1.00 97.75 74 TRP A O 1
ATOM 532 N N . SER A 1 75 ? 13.486 2.361 -5.231 1.00 97.00 75 SER A N 1
ATOM 533 C CA . SER A 1 75 ? 14.102 3.371 -4.356 1.00 97.00 75 SER A CA 1
ATOM 534 C C . SER A 1 75 ? 15.209 2.780 -3.473 1.00 97.00 75 SER A C 1
ATOM 536 O O . SER A 1 75 ? 15.339 1.562 -3.349 1.00 97.00 75 SER A O 1
ATOM 538 N N . ASP A 1 76 ? 16.014 3.640 -2.845 1.00 94.75 76 ASP A N 1
ATOM 539 C CA . ASP A 1 76 ? 17.099 3.241 -1.934 1.00 94.75 76 ASP A CA 1
ATOM 540 C C . ASP A 1 76 ? 16.623 2.838 -0.523 1.00 94.75 76 ASP A C 1
ATOM 542 O O . ASP A 1 76 ? 17.426 2.367 0.281 1.00 94.75 76 ASP A O 1
ATOM 546 N N . GLY A 1 77 ? 15.332 2.971 -0.204 1.00 93.62 77 GLY A N 1
ATOM 547 C CA . GLY A 1 77 ? 14.797 2.654 1.124 1.00 93.62 77 GLY A CA 1
ATOM 548 C C . GLY A 1 77 ? 13.294 2.877 1.212 1.00 93.62 77 GLY A C 1
ATOM 549 O O . GLY A 1 77 ? 12.852 3.856 1.800 1.00 93.62 77 GLY A O 1
ATOM 550 N N . CYS A 1 78 ? 12.520 1.980 0.606 1.00 98.06 78 CYS A N 1
ATOM 551 C CA . CYS A 1 78 ? 11.061 1.978 0.674 1.00 98.06 78 CYS A CA 1
ATOM 552 C C . CYS A 1 78 ? 10.604 1.395 2.020 1.00 98.06 78 CYS A C 1
ATOM 554 O O . CYS A 1 78 ? 10.962 0.257 2.333 1.00 98.06 78 CYS A O 1
ATOM 556 N N . TYR A 1 79 ? 9.811 2.153 2.786 1.00 98.50 79 TYR A N 1
ATOM 557 C CA . TYR A 1 79 ? 9.043 1.635 3.922 1.00 98.50 79 TYR A CA 1
ATOM 558 C C . TYR A 1 79 ? 7.597 1.391 3.496 1.00 98.50 79 TYR A C 1
ATOM 560 O O . TYR A 1 79 ? 6.962 2.285 2.938 1.00 98.50 79 TYR A O 1
ATOM 568 N N . TRP A 1 80 ? 7.053 0.213 3.782 1.00 98.75 80 TRP A N 1
ATOM 569 C CA . TRP A 1 80 ? 5.632 -0.063 3.572 1.00 98.75 80 TRP A CA 1
ATOM 570 C C . TRP A 1 80 ? 5.049 -0.876 4.717 1.00 98.75 80 TRP A C 1
ATOM 572 O O . TRP A 1 80 ? 5.744 -1.672 5.344 1.00 98.75 80 TRP A O 1
ATOM 582 N N . GLU A 1 81 ? 3.748 -0.714 4.940 1.00 98.81 81 GLU A N 1
ATOM 583 C CA . GLU A 1 81 ? 2.991 -1.431 5.959 1.00 98.81 81 GLU A CA 1
ATOM 584 C C . GLU A 1 81 ? 1.554 -1.727 5.504 1.00 98.81 81 GLU A C 1
ATOM 586 O O . GLU A 1 81 ? 0.887 -0.928 4.843 1.00 98.81 81 GLU A O 1
ATOM 591 N N . ARG A 1 82 ? 1.070 -2.914 5.868 1.00 98.81 82 ARG A N 1
ATOM 592 C CA . ARG A 1 82 ? -0.334 -3.327 5.780 1.00 98.81 82 ARG A CA 1
ATOM 593 C C . ARG A 1 82 ? -0.943 -3.211 7.169 1.00 98.81 82 ARG A C 1
ATOM 595 O O . ARG A 1 82 ? -0.367 -3.728 8.125 1.00 98.81 82 ARG A O 1
ATOM 602 N N . LEU A 1 83 ? -2.098 -2.563 7.270 1.00 98.75 83 LEU A N 1
ATOM 603 C CA . LEU A 1 83 ? -2.670 -2.116 8.536 1.00 98.75 83 LEU A CA 1
ATOM 604 C C . LEU A 1 83 ? -4.054 -2.720 8.803 1.00 98.75 83 LEU A C 1
ATOM 606 O O . LEU A 1 83 ? -4.898 -2.792 7.907 1.00 98.75 83 LEU A O 1
ATOM 610 N N . SER A 1 84 ? -4.298 -3.118 10.052 1.00 98.56 84 SER A N 1
ATOM 611 C CA . SER A 1 84 ? -5.600 -3.537 10.592 1.00 98.56 84 SER A CA 1
ATOM 612 C C . SER A 1 84 ? -6.370 -2.374 11.232 1.00 98.56 84 SER A C 1
ATOM 614 O O . SER A 1 84 ? -7.598 -2.436 11.318 1.00 98.56 84 SER A O 1
ATOM 616 N N . GLY A 1 85 ? -5.670 -1.308 11.629 1.00 97.62 85 GLY A N 1
ATOM 617 C CA . GLY A 1 85 ? -6.230 -0.078 12.191 1.00 97.62 85 GLY A CA 1
ATOM 618 C C . G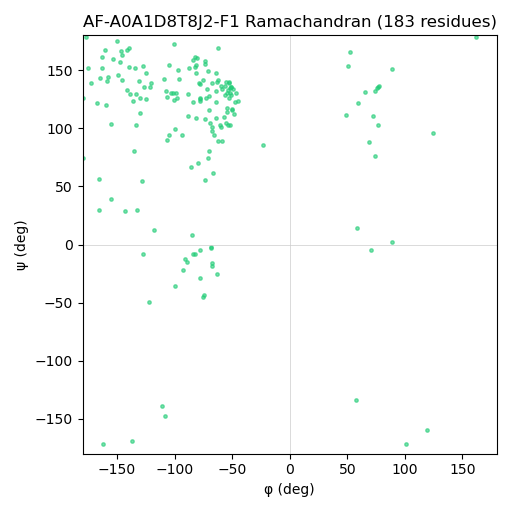LY A 1 85 ? -5.578 1.190 11.626 1.00 97.62 85 GLY A C 1
ATOM 619 O O . GLY A 1 85 ? -4.892 1.153 10.608 1.00 97.62 85 GLY A O 1
ATOM 620 N N . LEU A 1 86 ? -5.864 2.334 12.251 1.00 98.12 86 LEU A N 1
ATOM 621 C CA . LEU A 1 86 ? -5.360 3.667 11.875 1.00 98.12 86 LEU A CA 1
ATOM 622 C C . LEU A 1 86 ? -5.072 4.538 13.118 1.00 98.12 86 LEU A C 1
ATOM 624 O O . LEU A 1 86 ? -5.213 5.760 13.082 1.00 98.12 86 LEU A O 1
ATOM 628 N N . SER A 1 87 ? -4.721 3.914 14.245 1.00 97.44 87 SER A N 1
ATOM 629 C CA . SER A 1 87 ? -4.329 4.607 15.479 1.00 97.44 87 SER A CA 1
ATOM 630 C C . SER A 1 87 ? -2.891 5.135 15.431 1.00 97.44 87 SER A C 1
ATOM 632 O O . SER A 1 87 ? -2.596 6.149 16.060 1.00 97.44 87 SER A O 1
ATOM 634 N N . GLY A 1 88 ? -2.020 4.470 14.661 1.00 93.88 88 GLY A N 1
ATOM 635 C CA . GLY A 1 88 ? -0.573 4.707 14.638 1.00 93.88 88 GLY A CA 1
ATOM 636 C C . GLY A 1 88 ? 0.215 3.874 15.659 1.00 93.88 88 GLY A C 1
ATOM 637 O O . GLY A 1 88 ? 1.430 4.029 15.748 1.00 93.88 88 GLY A O 1
ATOM 638 N N . GLU A 1 89 ? -0.453 2.999 16.416 1.00 95.88 89 GLU A N 1
ATOM 639 C CA . GLU A 1 89 ? 0.188 2.049 17.330 1.00 95.88 89 GLU A CA 1
ATOM 640 C C . GLU A 1 89 ? 0.702 0.802 16.592 1.00 95.88 89 GLU A C 1
ATOM 642 O O . GLU A 1 89 ? 0.162 0.394 15.564 1.00 95.88 89 GLU A O 1
ATOM 647 N N . LEU A 1 90 ? 1.722 0.141 17.151 1.00 96.62 90 LEU A N 1
ATOM 648 C CA . LEU A 1 90 ? 2.340 -1.048 16.541 1.00 96.62 90 LEU A CA 1
ATOM 649 C C . LEU A 1 90 ? 1.379 -2.246 16.413 1.00 96.62 90 LEU A C 1
ATOM 651 O O . LEU A 1 90 ? 1.561 -3.073 15.522 1.00 96.62 90 LEU A O 1
ATOM 655 N N . ASP A 1 91 ? 0.351 -2.323 17.264 1.00 97.56 91 ASP A N 1
ATOM 656 C CA . ASP A 1 91 ? -0.678 -3.375 17.224 1.00 97.56 91 ASP A CA 1
ATOM 657 C C . ASP A 1 91 ? -1.583 -3.289 15.971 1.00 97.56 91 ASP A C 1
ATOM 659 O O . ASP A 1 91 ? -2.255 -4.266 15.632 1.00 97.56 91 ASP A O 1
ATOM 663 N N . ASP A 1 92 ? -1.577 -2.157 15.250 1.00 97.81 92 ASP A N 1
ATOM 664 C CA . ASP A 1 92 ? -2.282 -2.003 13.970 1.00 97.81 92 ASP A CA 1
ATOM 665 C C . ASP A 1 92 ? -1.485 -2.563 12.770 1.00 97.81 92 ASP A C 1
ATOM 667 O O . ASP A 1 92 ? -2.023 -2.627 11.663 1.00 97.81 92 ASP A O 1
ATOM 671 N N . ILE A 1 93 ? -0.218 -2.965 12.937 1.00 98.44 93 ILE A N 1
ATOM 672 C CA . ILE A 1 93 ? 0.643 -3.415 11.830 1.00 98.44 93 ILE A CA 1
ATOM 673 C C . ILE A 1 93 ? 0.475 -4.925 11.594 1.00 98.44 93 ILE A C 1
ATOM 675 O O . ILE A 1 93 ? 0.936 -5.758 12.370 1.00 98.44 93 ILE A O 1
ATOM 679 N N . ILE A 1 94 ? -0.137 -5.294 10.462 1.00 98.62 94 ILE A N 1
ATOM 680 C CA . ILE A 1 94 ? -0.292 -6.693 10.017 1.00 98.62 94 ILE A CA 1
ATOM 681 C C . ILE A 1 94 ? 1.041 -7.242 9.490 1.00 98.62 94 ILE A C 1
ATOM 683 O O . ILE A 1 94 ? 1.390 -8.398 9.734 1.00 98.62 94 ILE A O 1
ATOM 687 N N . ALA A 1 95 ? 1.751 -6.431 8.704 1.00 98.62 95 ALA A N 1
ATOM 688 C CA . ALA A 1 95 ? 3.073 -6.721 8.154 1.00 98.62 95 ALA A CA 1
ATOM 689 C C . ALA A 1 95 ? 3.703 -5.428 7.625 1.00 98.62 95 ALA A C 1
ATOM 691 O O . ALA A 1 95 ? 2.998 -4.623 7.016 1.00 98.62 95 ALA A O 1
ATOM 692 N N . ASN A 1 96 ? 5.013 -5.269 7.786 1.00 98.62 96 ASN A N 1
ATOM 693 C CA . ASN A 1 96 ? 5.796 -4.179 7.213 1.00 98.62 96 ASN A CA 1
ATOM 694 C C . ASN A 1 96 ? 7.176 -4.669 6.741 1.00 98.62 96 ASN A C 1
ATOM 696 O O . ASN A 1 96 ? 7.585 -5.786 7.064 1.00 98.62 96 ASN A O 1
ATOM 700 N N . ASP A 1 97 ? 7.883 -3.839 5.974 1.00 98.38 97 ASP A N 1
ATOM 701 C CA . ASP A 1 97 ? 9.298 -4.038 5.633 1.00 98.38 97 ASP A CA 1
ATOM 702 C C . ASP A 1 97 ? 9.982 -2.689 5.332 1.00 98.38 97 ASP A C 1
ATOM 704 O O . ASP A 1 97 ? 9.319 -1.701 5.007 1.00 98.38 97 ASP A O 1
ATOM 708 N N . PHE A 1 98 ? 11.314 -2.651 5.419 1.00 98.12 98 PHE A N 1
ATOM 709 C CA . PHE A 1 98 ? 12.140 -1.509 5.027 1.00 98.12 98 PHE A CA 1
ATOM 710 C C . PHE A 1 98 ? 13.333 -1.968 4.186 1.00 98.12 98 PHE A C 1
ATOM 712 O O . PHE A 1 98 ? 14.328 -2.471 4.714 1.00 98.12 98 PHE A O 1
ATOM 719 N N . ALA A 1 99 ? 13.253 -1.769 2.868 1.00 96.12 99 ALA A N 1
ATOM 720 C CA . ALA A 1 99 ? 14.273 -2.263 1.950 1.00 96.12 99 ALA A CA 1
ATOM 721 C C . ALA A 1 99 ? 14.458 -1.391 0.697 1.00 96.12 99 ALA A C 1
ATOM 723 O O . ALA A 1 99 ? 13.512 -0.841 0.123 1.00 96.12 99 ALA A O 1
ATOM 724 N N . SER A 1 100 ? 15.705 -1.323 0.231 1.00 97.00 100 SER A N 1
ATOM 725 C CA . SER A 1 100 ? 16.070 -0.802 -1.088 1.00 97.00 100 SER A CA 1
ATOM 726 C C . SER A 1 100 ? 15.624 -1.769 -2.194 1.00 97.00 100 SER A C 1
ATOM 728 O O . SER A 1 100 ? 15.636 -2.987 -2.008 1.00 97.00 100 SER A O 1
ATOM 730 N N . GLY A 1 101 ? 15.298 -1.253 -3.378 1.00 97.06 101 GLY A N 1
ATOM 731 C CA . GLY A 1 101 ? 14.882 -2.048 -4.535 1.00 97.06 101 GLY A CA 1
ATOM 732 C C . GLY A 1 101 ? 13.476 -1.713 -5.029 1.00 97.06 101 GLY A C 1
ATOM 733 O O . GLY A 1 101 ? 12.954 -0.632 -4.773 1.00 97.06 101 GLY A O 1
ATOM 734 N N . ARG A 1 102 ? 12.871 -2.650 -5.772 1.00 98.00 102 ARG A N 1
ATOM 735 C CA . ARG A 1 102 ? 11.424 -2.665 -6.045 1.00 98.00 102 ARG A CA 1
ATOM 736 C C . ARG A 1 102 ? 10.771 -3.670 -5.113 1.00 98.00 102 ARG A C 1
ATOM 738 O O . ARG A 1 102 ? 11.148 -4.841 -5.149 1.00 98.00 102 ARG A O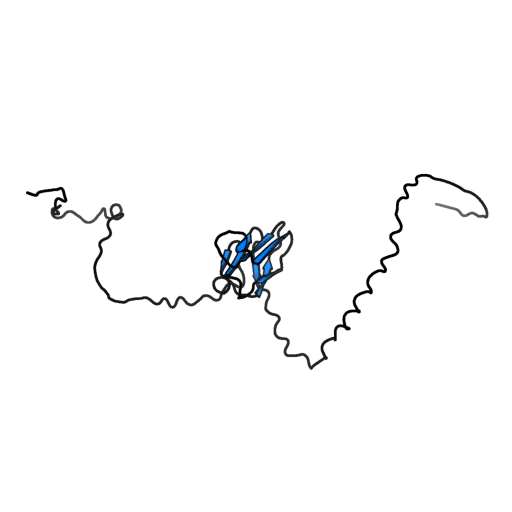 1
ATOM 745 N N . GLN A 1 103 ? 9.784 -3.222 -4.354 1.00 98.19 103 GLN A N 1
ATOM 746 C CA . GLN A 1 103 ? 9.003 -4.074 -3.472 1.00 98.19 103 GLN A CA 1
ATOM 747 C C . GLN A 1 103 ? 7.821 -4.695 -4.215 1.00 98.19 103 GLN A C 1
ATOM 749 O O . GLN A 1 103 ? 7.306 -4.132 -5.185 1.00 98.19 103 GLN A O 1
ATOM 754 N N . PHE A 1 104 ? 7.405 -5.873 -3.753 1.00 97.88 104 PHE A N 1
ATOM 755 C CA . PHE A 1 104 ? 6.244 -6.606 -4.249 1.00 97.88 104 PHE A CA 1
ATOM 756 C C . PHE A 1 104 ? 5.382 -7.010 -3.054 1.00 97.88 104 PHE A C 1
ATOM 758 O O . PHE A 1 104 ? 5.805 -7.830 -2.242 1.00 97.88 104 PHE A O 1
ATOM 765 N N . VAL A 1 105 ? 4.181 -6.444 -2.940 1.00 98.19 105 VAL A N 1
ATOM 766 C CA . VAL A 1 105 ? 3.318 -6.615 -1.763 1.00 98.19 105 VAL A CA 1
ATOM 767 C C . VAL A 1 105 ? 1.957 -7.147 -2.186 1.00 98.19 105 VAL A C 1
ATOM 769 O O . VAL A 1 105 ? 1.282 -6.544 -3.016 1.00 98.19 105 VAL A O 1
ATOM 772 N N . GLN A 1 106 ? 1.529 -8.264 -1.596 1.00 98.06 106 GLN A N 1
ATOM 773 C CA . GLN A 1 106 ? 0.135 -8.702 -1.660 1.00 98.06 106 GLN A CA 1
ATOM 774 C C . GLN A 1 106 ? -0.668 -7.937 -0.604 1.00 98.06 106 GLN A C 1
ATOM 776 O O . GLN A 1 106 ? -0.532 -8.196 0.592 1.00 98.06 106 GLN A O 1
ATOM 781 N N . ILE A 1 107 ? -1.520 -7.025 -1.063 1.00 98.12 107 ILE A N 1
ATOM 782 C CA . ILE A 1 107 ? -2.544 -6.353 -0.260 1.00 98.12 107 ILE A CA 1
ATOM 783 C C . ILE A 1 107 ? -3.806 -7.223 -0.314 1.00 98.12 107 ILE A C 1
ATOM 785 O O . ILE A 1 107 ? -4.223 -7.648 -1.397 1.00 98.12 107 ILE A O 1
ATOM 789 N N . TYR A 1 108 ? -4.396 -7.538 0.835 1.00 97.69 108 TYR A N 1
ATOM 790 C CA . TYR A 1 108 ? -5.552 -8.430 0.958 1.00 97.69 108 TYR A CA 1
ATOM 791 C C . TYR A 1 108 ? -6.830 -7.633 1.236 1.00 97.69 108 TYR A C 1
ATOM 793 O O . TYR A 1 108 ? -6.800 -6.575 1.852 1.00 97.69 108 TYR A O 1
ATOM 801 N N . SER A 1 109 ? -7.990 -8.178 0.862 1.00 97.25 109 SER A N 1
ATOM 802 C CA . SER A 1 109 ? -9.303 -7.573 1.156 1.00 97.25 109 SER A CA 1
ATOM 803 C C . SER A 1 109 ? -9.686 -7.581 2.645 1.00 97.25 109 SER A C 1
ATOM 805 O O . SER A 1 109 ? -10.761 -7.111 2.999 1.00 97.25 109 SER A O 1
ATOM 807 N N . SER A 1 110 ? -8.850 -8.180 3.496 1.00 97.69 110 SER A N 1
ATOM 808 C CA . SER A 1 110 ? -8.940 -8.164 4.960 1.00 97.69 110 SER A CA 1
ATOM 809 C C . SER A 1 110 ? -8.203 -6.991 5.605 1.00 97.69 110 SER A C 1
ATOM 811 O O . SER A 1 110 ? -8.389 -6.750 6.795 1.00 97.69 110 SER A O 1
ATOM 813 N N . ASP A 1 111 ? -7.328 -6.320 4.857 1.00 98.44 111 ASP A N 1
ATOM 814 C CA . ASP A 1 111 ? -6.526 -5.211 5.360 1.00 98.44 111 ASP A CA 1
ATOM 815 C C . ASP A 1 111 ? -7.413 -3.959 5.407 1.00 98.44 111 ASP A C 1
ATOM 817 O O . ASP A 1 111 ? -8.199 -3.725 4.489 1.00 98.44 111 ASP A O 1
ATOM 821 N N . LEU A 1 112 ? -7.309 -3.141 6.457 1.00 98.56 112 LEU A N 1
ATOM 822 C CA . LEU A 1 112 ? -8.043 -1.874 6.526 1.00 98.56 112 LEU A CA 1
ATOM 823 C C . LEU A 1 112 ? -7.387 -0.832 5.616 1.00 98.56 112 LEU A C 1
ATOM 825 O O . LEU A 1 112 ? -8.063 -0.122 4.866 1.00 98.56 112 LEU A O 1
ATOM 829 N N . ALA A 1 113 ? -6.059 -0.747 5.685 1.00 98.69 113 ALA A N 1
ATOM 830 C CA . ALA A 1 113 ? -5.273 0.207 4.924 1.00 98.69 113 ALA A CA 1
ATOM 831 C C . ALA A 1 113 ? -3.909 -0.357 4.508 1.00 98.69 113 ALA A C 1
ATOM 833 O O . ALA A 1 113 ? -3.402 -1.331 5.064 1.00 98.69 113 ALA A O 1
ATOM 834 N N . PHE A 1 114 ? -3.307 0.311 3.534 1.00 98.75 114 PHE A N 1
ATOM 835 C CA . PHE A 1 114 ? -1.902 0.190 3.174 1.00 98.75 114 PHE A CA 1
ATOM 836 C C . PHE A 1 114 ? -1.255 1.568 3.306 1.00 98.75 114 PHE A C 1
ATOM 838 O O . PHE A 1 114 ? -1.843 2.553 2.858 1.00 98.75 114 PHE A O 1
ATOM 845 N N . SER A 1 115 ? -0.072 1.651 3.907 1.00 98.69 115 SER A N 1
ATOM 846 C CA . SER A 1 115 ? 0.716 2.883 3.997 1.00 98.69 115 SER A CA 1
ATOM 847 C C . SER A 1 115 ? 2.113 2.649 3.436 1.00 98.69 115 SER A C 1
ATOM 849 O O . SER A 1 115 ? 2.643 1.540 3.528 1.00 98.69 115 SER A O 1
ATOM 851 N N . SER A 1 116 ? 2.715 3.671 2.829 1.00 98.50 116 SER A N 1
ATOM 852 C CA . SER A 1 116 ? 4.105 3.584 2.373 1.00 98.50 116 SER A CA 1
ATOM 853 C C . SER A 1 116 ? 4.768 4.946 2.202 1.00 98.50 116 SER A C 1
ATOM 855 O O . SER A 1 116 ? 4.131 5.883 1.721 1.00 98.50 116 SER A O 1
ATOM 857 N N . ASP A 1 117 ? 6.060 5.010 2.512 1.00 98.44 117 ASP A N 1
ATOM 858 C CA . ASP A 1 117 ? 6.902 6.204 2.453 1.00 98.44 117 ASP A CA 1
ATOM 859 C C . ASP A 1 117 ? 8.202 5.886 1.702 1.00 98.44 117 ASP A C 1
ATOM 861 O O . ASP A 1 117 ? 8.773 4.800 1.838 1.00 98.44 117 ASP A O 1
ATOM 865 N N . PHE A 1 118 ? 8.675 6.829 0.882 1.00 97.81 118 PHE A N 1
ATOM 866 C CA . PHE A 1 118 ? 9.870 6.688 0.032 1.00 97.81 118 PHE A CA 1
ATOM 867 C C . PHE A 1 118 ? 9.824 5.516 -0.976 1.00 97.81 118 PHE A C 1
ATOM 869 O O . PHE A 1 118 ? 10.845 5.138 -1.560 1.00 97.81 118 PHE A O 1
ATOM 876 N N . CYS A 1 119 ? 8.647 4.931 -1.208 1.00 97.81 119 CYS A N 1
ATOM 877 C CA . CYS A 1 119 ? 8.395 3.868 -2.188 1.00 97.81 119 CYS A CA 1
ATOM 878 C C . CYS A 1 119 ? 7.969 4.391 -3.568 1.00 97.81 119 CYS A C 1
ATOM 880 O O . CYS A 1 119 ? 7.934 3.627 -4.533 1.00 97.81 119 CYS A O 1
ATOM 882 N N . GLY A 1 120 ? 7.635 5.679 -3.667 1.00 96.94 120 GLY A N 1
ATOM 883 C CA . GLY A 1 120 ? 7.093 6.351 -4.839 1.00 96.94 120 GLY A CA 1
ATOM 884 C C . GLY A 1 120 ? 5.792 5.740 -5.362 1.00 96.94 120 GLY A C 1
ATOM 885 O O . GLY A 1 120 ? 4.850 5.487 -4.618 1.00 96.94 120 GLY A O 1
ATOM 886 N N . THR A 1 121 ? 5.721 5.549 -6.679 1.00 98.31 121 THR A N 1
ATOM 887 C CA . THR A 1 121 ? 4.527 5.031 -7.356 1.00 98.31 121 THR A CA 1
ATOM 888 C C . THR A 1 121 ? 4.398 3.516 -7.192 1.00 98.31 121 THR A C 1
ATOM 890 O O . THR A 1 121 ? 5.284 2.769 -7.611 1.00 98.31 121 THR A O 1
ATOM 893 N N . TRP A 1 122 ? 3.256 3.061 -6.683 1.00 98.44 122 TRP A N 1
ATOM 894 C CA . TRP A 1 122 ? 2.825 1.663 -6.696 1.00 98.44 122 TRP A CA 1
ATOM 895 C C . TRP A 1 122 ? 1.899 1.388 -7.878 1.00 98.44 122 TRP A C 1
ATOM 897 O O . TRP A 1 122 ? 1.054 2.211 -8.228 1.00 98.44 122 TRP A O 1
ATOM 907 N N . THR A 1 123 ? 2.024 0.213 -8.4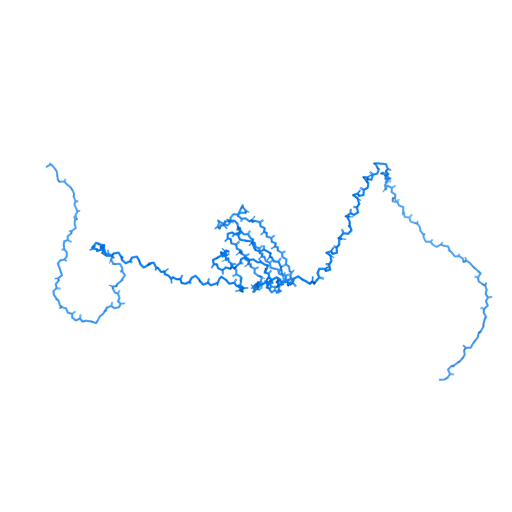91 1.00 98.06 123 THR A N 1
ATOM 908 C CA . THR A 1 123 ? 1.135 -0.263 -9.562 1.00 98.06 123 THR A CA 1
ATOM 909 C C . THR A 1 123 ? 0.707 -1.700 -9.296 1.00 98.06 123 THR A C 1
ATOM 911 O O . THR A 1 123 ? 1.547 -2.569 -9.054 1.00 98.06 123 THR A O 1
ATOM 914 N N . ARG A 1 124 ? -0.603 -1.954 -9.354 1.00 96.81 124 ARG A N 1
ATOM 915 C CA . ARG A 1 124 ? -1.206 -3.283 -9.259 1.00 96.81 124 ARG A CA 1
ATOM 916 C C . ARG A 1 124 ? -0.736 -4.091 -10.459 1.00 96.81 124 ARG A C 1
ATOM 918 O O . ARG A 1 124 ? -0.947 -3.690 -11.605 1.00 96.81 124 ARG A O 1
ATOM 925 N N . LEU A 1 125 ? -0.101 -5.227 -10.207 1.00 95.19 125 LEU A N 1
ATOM 926 C CA . LEU A 1 125 ? 0.119 -6.212 -11.252 1.00 95.19 125 LEU A CA 1
ATOM 927 C C . LEU A 1 125 ? -1.254 -6.698 -11.722 1.00 95.19 125 LEU A C 1
ATOM 929 O O . LEU A 1 125 ? -2.158 -6.889 -10.907 1.00 95.19 125 LEU A O 1
ATOM 933 N N . ALA A 1 126 ? -1.421 -6.886 -13.030 1.00 86.38 126 ALA A N 1
ATOM 934 C CA . ALA A 1 126 ? -2.622 -7.535 -13.535 1.00 86.38 126 ALA A CA 1
ATOM 935 C C . ALA A 1 126 ? -2.755 -8.909 -12.864 1.00 86.38 126 ALA A C 1
ATOM 937 O O . ALA A 1 126 ? -1.760 -9.637 -12.763 1.00 86.38 126 ALA A O 1
ATOM 938 N N . ASP A 1 127 ? -3.965 -9.269 -12.424 1.00 78.62 127 ASP A N 1
ATOM 939 C CA . ASP A 1 127 ? -4.231 -10.645 -12.012 1.00 78.62 127 ASP A CA 1
ATOM 940 C C . ASP A 1 127 ? -3.802 -11.561 -13.166 1.00 78.62 127 ASP A C 1
ATOM 942 O O . ASP A 1 127 ? -4.033 -11.202 -14.330 1.00 78.62 127 ASP A O 1
ATOM 946 N N . PRO A 1 128 ? -3.155 -12.710 -12.892 1.00 66.81 128 PRO A N 1
ATOM 947 C CA . PRO A 1 128 ? -2.733 -13.609 -13.953 1.00 66.81 128 PRO A CA 1
ATOM 948 C C . PRO A 1 128 ? -3.962 -13.943 -14.792 1.00 66.81 128 PRO A C 1
ATOM 950 O O . PRO A 1 128 ? -4.904 -14.553 -14.283 1.00 66.81 128 PRO A O 1
ATOM 953 N N . THR A 1 129 ? -3.968 -13.505 -16.060 1.00 64.38 129 THR A N 1
ATOM 954 C CA . THR A 1 129 ? -5.074 -13.771 -16.988 1.00 64.38 129 THR A CA 1
ATOM 955 C C . THR A 1 129 ? -5.391 -15.250 -16.888 1.00 64.38 129 THR A C 1
ATOM 957 O O . THR A 1 129 ? -4.458 -16.033 -17.094 1.00 64.38 129 THR A O 1
ATOM 960 N N . PRO A 1 130 ? -6.638 -15.646 -16.561 1.00 61.75 130 PRO A N 1
ATOM 961 C CA . PRO A 1 130 ? -6.983 -17.048 -16.439 1.00 61.75 130 PRO A CA 1
ATOM 962 C C . PRO A 1 130 ? -6.617 -17.743 -17.744 1.00 61.75 130 PRO A C 1
ATOM 964 O O . PRO A 1 130 ? -7.278 -17.546 -18.765 1.00 61.75 130 PRO A O 1
ATOM 967 N N . VAL A 1 131 ? -5.518 -18.501 -17.720 1.00 59.75 131 VAL A N 1
ATOM 968 C CA . VAL A 1 131 ? -5.066 -19.274 -18.870 1.00 59.75 131 VAL A CA 1
ATOM 969 C C . VAL A 1 131 ? -6.130 -20.341 -19.030 1.00 59.75 131 VAL A C 1
ATOM 971 O O . VAL A 1 131 ? -6.161 -21.300 -18.259 1.00 59.75 131 VAL A O 1
ATOM 974 N N . ALA A 1 132 ? -7.075 -20.096 -19.945 1.00 58.72 132 ALA A N 1
ATOM 975 C CA . ALA A 1 132 ? -8.164 -21.013 -20.244 1.00 58.72 132 ALA A CA 1
ATOM 976 C C . ALA A 1 132 ? -7.517 -22.380 -20.480 1.00 58.72 132 ALA A C 1
ATOM 978 O O . ALA A 1 132 ? -6.646 -22.463 -21.348 1.00 58.72 132 ALA A O 1
ATOM 979 N N . PRO A 1 133 ? -7.819 -23.379 -19.629 1.00 55.16 133 PRO A N 1
ATOM 980 C CA . PRO A 1 133 ? -6.833 -24.368 -19.212 1.00 55.16 133 PRO A CA 1
ATOM 981 C C . PRO A 1 133 ? -6.195 -25.030 -20.424 1.00 55.16 133 PRO A C 1
ATOM 983 O O . PRO A 1 133 ? -6.900 -25.674 -21.206 1.00 55.16 133 PRO A O 1
ATOM 986 N N . GLU A 1 134 ? -4.875 -24.847 -20.579 1.00 60.66 134 GLU A N 1
ATOM 987 C CA . GLU A 1 134 ? -4.132 -25.497 -21.658 1.00 60.66 134 GLU A CA 1
ATOM 988 C C . GLU A 1 134 ? -4.461 -26.993 -21.640 1.00 60.66 134 GLU A C 1
ATOM 990 O O . GLU A 1 134 ? -4.540 -27.572 -20.549 1.00 60.66 134 GLU A O 1
ATOM 995 N N . PRO A 1 135 ? -4.723 -27.608 -22.810 1.00 61.44 135 PRO A N 1
ATOM 996 C CA . PRO A 1 135 ? -5.386 -28.905 -22.911 1.00 61.44 135 PRO A CA 1
ATOM 997 C C . PRO A 1 135 ? -4.663 -29.953 -22.063 1.00 61.44 135 PRO A C 1
ATOM 999 O O . PRO A 1 135 ? -3.603 -30.435 -22.448 1.00 61.44 135 PRO A O 1
ATOM 1002 N N . TYR A 1 136 ? -5.266 -30.239 -20.901 1.00 58.12 136 TYR A N 1
ATOM 1003 C CA . TYR A 1 136 ? -4.655 -30.769 -19.675 1.00 58.12 136 TYR A CA 1
ATOM 1004 C C . TYR A 1 136 ? -3.330 -31.521 -19.883 1.00 58.12 136 TYR A C 1
ATOM 1006 O O . TYR A 1 136 ? -3.278 -32.751 -19.937 1.00 58.12 136 TYR A O 1
ATOM 1014 N N . VAL A 1 137 ? -2.231 -30.764 -19.917 1.00 59.72 137 VAL A N 1
ATOM 1015 C CA . VAL A 1 137 ? -0.930 -31.303 -19.530 1.00 59.72 137 VAL A CA 1
ATOM 1016 C C . VAL A 1 137 ? -1.002 -31.409 -18.014 1.00 59.72 137 VAL A C 1
ATOM 1018 O O . VAL A 1 137 ? -1.077 -30.389 -17.328 1.00 59.72 137 VAL A O 1
ATOM 1021 N N . ALA A 1 138 ? -1.089 -32.641 -17.502 1.00 59.28 138 ALA A N 1
ATOM 1022 C CA . ALA A 1 138 ? -1.259 -32.888 -16.074 1.00 59.28 138 ALA A CA 1
ATOM 1023 C C . ALA A 1 138 ? -0.231 -32.068 -15.274 1.00 59.28 138 ALA A C 1
ATOM 1025 O O . ALA A 1 138 ? 0.938 -32.036 -15.675 1.00 59.28 138 ALA A O 1
ATOM 1026 N N . PRO A 1 139 ? -0.646 -31.383 -14.187 1.00 63.50 139 PRO A N 1
ATOM 1027 C CA . PRO A 1 139 ? 0.227 -30.460 -13.478 1.00 63.50 139 PRO A CA 1
ATOM 1028 C C . PRO A 1 139 ? 1.508 -31.188 -13.101 1.00 63.50 139 PRO A C 1
ATOM 1030 O O . PRO A 1 139 ? 1.441 -32.311 -12.597 1.00 63.50 139 PRO A O 1
ATOM 1033 N N . TYR A 1 140 ? 2.655 -30.556 -13.369 1.00 61.44 140 TYR A N 1
ATOM 1034 C CA . TYR A 1 140 ? 3.968 -31.090 -13.025 1.00 61.44 140 TYR A CA 1
ATOM 1035 C C . TYR A 1 140 ? 3.944 -31.465 -11.546 1.00 61.44 140 TYR A C 1
ATOM 1037 O O . TYR A 1 140 ? 3.953 -30.589 -10.678 1.00 61.44 140 TYR A O 1
ATOM 1045 N N . VAL A 1 141 ? 3.824 -32.766 -11.264 1.00 62.62 141 VAL A N 1
ATOM 1046 C CA . VAL A 1 141 ? 3.733 -33.266 -9.897 1.00 62.62 141 VAL A CA 1
ATOM 1047 C C . VAL A 1 141 ? 5.089 -32.985 -9.291 1.00 62.62 141 VAL A C 1
ATOM 1049 O O . VAL A 1 141 ? 6.052 -33.695 -9.580 1.00 62.62 141 VAL A O 1
ATOM 1052 N N . ALA A 1 142 ? 5.164 -31.910 -8.502 1.00 61.81 142 ALA A N 1
ATOM 1053 C CA . ALA A 1 142 ? 6.350 -31.579 -7.738 1.00 61.81 142 ALA A CA 1
ATOM 1054 C C . ALA A 1 142 ? 6.745 -32.862 -6.996 1.00 61.81 142 ALA A C 1
ATOM 1056 O O . ALA A 1 142 ? 5.918 -33.374 -6.228 1.00 61.81 142 ALA A O 1
ATOM 1057 N N . PRO A 1 143 ? 7.921 -33.452 -7.294 1.00 62.69 143 PRO A N 1
ATOM 1058 C CA . PRO A 1 143 ? 8.282 -34.742 -6.735 1.00 62.69 143 PRO A CA 1
ATOM 1059 C C . PRO A 1 143 ? 8.201 -34.608 -5.222 1.00 62.69 143 PRO A C 1
ATOM 1061 O O . PRO A 1 143 ? 8.713 -33.626 -4.678 1.00 62.69 143 PRO A O 1
ATOM 1064 N N . ALA A 1 144 ? 7.481 -35.539 -4.584 1.00 67.00 144 ALA A N 1
ATOM 1065 C CA . ALA A 1 144 ? 7.144 -35.455 -3.168 1.00 67.00 144 ALA A CA 1
ATOM 1066 C C . ALA A 1 144 ? 8.389 -35.040 -2.383 1.00 67.00 144 ALA A C 1
ATOM 1068 O O . ALA A 1 144 ? 9.436 -35.674 -2.544 1.00 67.00 144 ALA A O 1
ATOM 1069 N N . ALA A 1 145 ? 8.274 -33.933 -1.635 1.00 69.88 145 ALA A N 1
ATOM 1070 C CA . ALA A 1 145 ? 9.421 -33.262 -1.032 1.00 69.88 145 ALA A CA 1
ATOM 1071 C C . ALA A 1 145 ? 10.320 -34.306 -0.354 1.00 69.88 145 ALA A C 1
ATOM 1073 O O . ALA A 1 145 ? 9.781 -35.168 0.353 1.00 69.88 145 ALA A O 1
ATOM 1074 N N . PRO A 1 146 ? 11.645 -34.288 -0.613 1.00 75.81 146 PRO A N 1
ATOM 1075 C CA . PRO A 1 146 ? 12.532 -35.344 -0.146 1.00 75.81 146 PRO A CA 1
ATOM 1076 C C . PRO A 1 146 ? 12.313 -35.534 1.356 1.00 75.81 146 PRO A C 1
ATOM 1078 O O . PRO A 1 146 ? 12.189 -34.528 2.066 1.00 75.81 146 PRO A O 1
ATOM 1081 N N . PRO A 1 147 ? 12.195 -36.789 1.835 1.00 78.88 147 PRO A N 1
ATOM 1082 C CA . PRO A 1 147 ? 11.815 -37.053 3.214 1.00 78.88 147 PRO A CA 1
ATOM 1083 C C . PRO A 1 147 ? 12.742 -36.270 4.148 1.00 78.88 147 PRO A C 1
ATOM 1085 O O . PRO A 1 147 ? 13.940 -36.181 3.850 1.00 78.88 147 PRO A O 1
ATOM 1088 N N . PRO A 1 148 ? 12.209 -35.677 5.235 1.00 79.06 148 PRO A N 1
ATOM 1089 C CA . PRO A 1 148 ? 12.997 -34.830 6.118 1.00 79.06 148 PRO A CA 1
ATOM 1090 C C . PRO A 1 148 ? 14.261 -35.582 6.518 1.00 79.06 148 PRO A C 1
ATOM 1092 O O . PRO A 1 148 ? 14.186 -36.749 6.913 1.00 79.06 148 PRO A O 1
ATOM 1095 N N . ALA A 1 149 ? 15.413 -34.927 6.344 1.00 76.81 149 ALA A N 1
ATOM 1096 C CA . ALA A 1 149 ? 16.704 -35.551 6.592 1.00 76.81 149 ALA A CA 1
ATOM 1097 C C . ALA A 1 149 ? 16.694 -36.194 7.989 1.00 76.81 149 ALA A C 1
ATOM 1099 O O . ALA A 1 149 ? 16.184 -35.571 8.929 1.00 76.81 149 ALA A O 1
ATOM 1100 N N . PRO A 1 150 ? 17.205 -37.432 8.140 1.00 80.81 150 PRO A N 1
ATOM 1101 C CA . PRO A 1 150 ? 17.213 -38.089 9.437 1.00 80.81 150 PRO A CA 1
ATOM 1102 C C . PRO A 1 150 ? 17.921 -37.178 10.447 1.00 80.81 150 PRO A C 1
ATOM 1104 O O . PRO A 1 150 ? 18.924 -36.552 10.085 1.00 80.81 150 PRO A O 1
ATOM 1107 N N . PRO A 1 151 ? 17.417 -37.070 11.691 1.00 80.38 151 PRO A N 1
ATOM 1108 C CA . PRO A 1 151 ? 18.054 -36.233 12.696 1.00 80.38 151 PRO A CA 1
ATOM 1109 C C . PRO A 1 151 ? 19.516 -36.655 12.833 1.00 80.38 151 PRO A C 1
ATOM 1111 O O . PRO A 1 151 ? 19.806 -37.850 12.946 1.00 80.38 151 PRO A O 1
ATOM 1114 N N . PHE A 1 152 ? 20.430 -35.681 12.789 1.00 72.31 152 PHE A N 1
ATOM 1115 C CA . PHE A 1 152 ? 21.855 -35.950 12.949 1.00 72.31 152 PHE A CA 1
ATOM 1116 C C . PHE A 1 152 ? 22.072 -36.771 14.231 1.00 72.31 152 PHE A C 1
ATOM 1118 O O . PHE A 1 152 ? 21.535 -36.394 15.279 1.00 72.31 152 PHE A O 1
ATOM 1125 N N . PRO A 1 1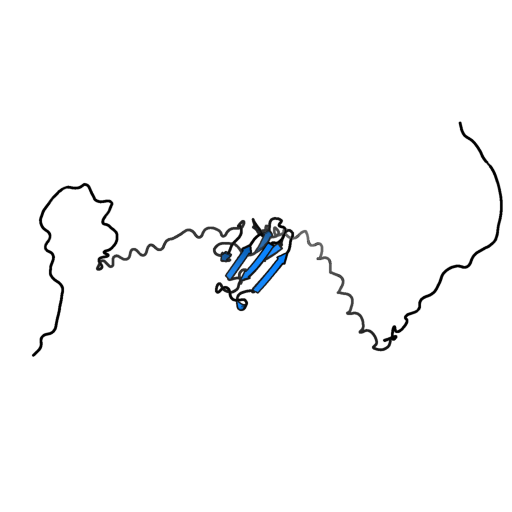53 ? 22.822 -37.888 14.178 1.00 75.44 153 PRO A N 1
ATOM 1126 C CA . PRO A 1 153 ? 23.107 -38.657 15.380 1.00 75.44 153 PRO A CA 1
ATOM 1127 C C . PRO A 1 153 ? 23.846 -37.752 16.380 1.00 75.44 153 PRO A C 1
ATOM 1129 O O . PRO A 1 153 ? 24.754 -37.025 15.974 1.00 75.44 153 PRO A O 1
ATOM 1132 N N . PRO A 1 154 ? 23.493 -37.775 17.679 1.00 66.56 154 PRO A N 1
ATOM 1133 C CA . PRO A 1 154 ? 24.040 -36.839 18.665 1.00 66.56 154 PRO A CA 1
ATOM 1134 C C . PRO A 1 154 ? 25.535 -37.044 18.972 1.00 66.56 154 PRO A C 1
ATOM 1136 O O . PRO A 1 154 ? 26.116 -36.264 19.723 1.00 66.56 154 PRO A O 1
ATOM 1139 N N . GLU A 1 155 ? 26.179 -38.053 18.379 1.00 66.44 155 GLU A N 1
ATOM 1140 C CA . GLU A 1 155 ? 27.617 -38.290 18.482 1.00 66.44 155 GLU A CA 1
ATOM 1141 C C . GLU A 1 155 ? 28.349 -37.938 17.183 1.00 66.44 155 GLU A C 1
ATOM 1143 O O . GLU A 1 155 ? 28.559 -38.782 16.317 1.00 66.44 155 GLU A O 1
ATOM 1148 N N . LEU A 1 156 ? 28.776 -36.676 17.087 1.00 56.94 156 LEU A N 1
ATOM 1149 C CA . LEU A 1 156 ? 30.158 -36.311 16.736 1.00 56.94 156 LEU A CA 1
ATOM 1150 C C . LEU A 1 156 ? 30.416 -34.825 17.053 1.00 56.94 156 LEU A C 1
ATOM 1152 O O . LEU A 1 156 ? 30.849 -34.039 16.210 1.00 56.94 156 LEU A O 1
ATOM 1156 N N . ILE A 1 157 ? 30.199 -34.438 18.319 1.00 57.84 157 ILE A N 1
ATOM 1157 C CA . ILE A 1 157 ? 30.823 -33.223 18.866 1.00 57.84 157 ILE A CA 1
ATOM 1158 C C . ILE A 1 157 ? 32.322 -33.515 19.018 1.00 57.84 157 ILE A C 1
ATOM 1160 O O . ILE A 1 157 ? 32.807 -33.855 20.094 1.00 57.84 157 ILE A O 1
ATOM 1164 N N . VAL A 1 158 ? 33.063 -33.409 17.914 1.00 53.22 158 VAL A N 1
ATOM 1165 C CA . VAL A 1 158 ? 34.524 -33.323 17.951 1.00 53.22 158 VAL A CA 1
ATOM 1166 C C . VAL A 1 158 ? 34.861 -31.950 18.538 1.00 53.22 158 VAL A C 1
ATOM 1168 O O . VAL A 1 158 ? 34.519 -30.940 17.917 1.00 53.22 158 VAL A O 1
ATOM 1171 N N . PRO A 1 159 ? 35.508 -31.856 19.714 1.00 48.50 159 PRO A N 1
ATOM 1172 C CA . PRO A 1 159 ? 35.897 -30.565 20.257 1.00 48.50 159 PRO A CA 1
ATOM 1173 C C . PRO A 1 159 ? 37.011 -29.981 19.383 1.00 48.50 159 PRO A C 1
ATOM 1175 O O . PRO A 1 159 ? 38.162 -30.405 19.461 1.00 48.50 159 PRO A O 1
ATOM 1178 N N . ALA A 1 160 ? 36.672 -28.990 18.557 1.00 48.00 160 ALA A N 1
ATOM 1179 C CA . ALA A 1 160 ? 37.608 -28.259 17.704 1.00 48.00 160 ALA A CA 1
ATOM 1180 C C . ALA A 1 160 ? 38.499 -27.288 18.515 1.00 48.00 160 ALA A C 1
ATOM 1182 O O . ALA A 1 160 ? 38.561 -26.090 18.250 1.00 48.00 160 ALA A O 1
ATOM 1183 N N . ILE A 1 161 ? 39.197 -27.815 19.522 1.00 55.41 161 ILE A N 1
ATOM 1184 C CA . ILE A 1 161 ? 40.263 -27.134 20.258 1.00 55.41 161 ILE A CA 1
ATOM 1185 C C . ILE A 1 161 ? 41.575 -27.526 19.573 1.00 55.41 161 ILE A C 1
ATOM 1187 O O . ILE A 1 161 ? 42.126 -28.594 19.829 1.00 55.41 161 ILE A O 1
ATOM 1191 N N . GLY A 1 162 ? 42.035 -26.686 18.644 1.00 39.50 162 GLY A N 1
ATOM 1192 C CA . GLY A 1 162 ? 43.084 -27.061 17.688 1.00 39.50 162 GLY A CA 1
ATOM 1193 C C . GLY A 1 162 ? 43.886 -25.891 17.123 1.00 39.50 162 GLY A C 1
ATOM 1194 O O . GLY A 1 162 ? 44.200 -25.883 15.937 1.00 39.50 162 GLY A O 1
ATOM 1195 N N . SER A 1 163 ? 44.211 -24.891 17.946 1.00 53.06 163 SER A N 1
ATOM 1196 C CA . SER A 1 163 ? 45.129 -23.816 17.549 1.00 53.06 163 SER A CA 1
ATOM 1197 C C . SER A 1 163 ? 46.534 -24.372 17.291 1.00 53.06 163 SER A C 1
ATOM 1199 O O . SER A 1 163 ? 47.244 -24.708 18.238 1.00 53.06 163 SER A O 1
ATOM 1201 N N . ALA A 1 164 ? 46.958 -24.423 16.027 1.00 52.47 164 ALA A N 1
ATOM 1202 C CA . ALA A 1 164 ? 48.319 -24.782 15.638 1.00 52.47 164 ALA A CA 1
ATOM 1203 C C . ALA A 1 164 ? 48.847 -23.837 14.546 1.00 52.47 164 ALA A C 1
ATOM 1205 O O . ALA A 1 164 ? 48.245 -23.675 13.487 1.00 52.47 164 ALA A O 1
ATOM 1206 N N . VAL A 1 165 ? 49.985 -23.207 14.833 1.00 51.22 165 VAL A N 1
ATOM 1207 C CA . VAL A 1 165 ? 50.798 -22.413 13.897 1.00 51.22 165 VAL A CA 1
ATOM 1208 C C . VAL A 1 165 ? 51.994 -23.245 13.408 1.00 51.22 165 VAL A C 1
ATOM 1210 O O . VAL A 1 165 ? 52.275 -24.291 13.987 1.00 51.22 165 VAL A O 1
ATOM 1213 N N . VAL A 1 166 ? 52.749 -22.718 12.430 1.00 45.78 166 VAL A N 1
ATOM 1214 C CA . VAL A 1 166 ? 53.967 -23.312 11.818 1.00 45.78 166 VAL A CA 1
ATOM 1215 C C . VAL A 1 166 ? 53.653 -24.443 10.811 1.00 45.78 166 VAL A C 1
ATOM 1217 O O . VAL A 1 166 ? 52.812 -25.292 11.062 1.00 45.78 166 VAL A O 1
ATOM 1220 N N . GLY A 1 167 ? 54.289 -24.505 9.634 1.00 37.09 167 GLY A N 1
ATOM 1221 C CA . GLY A 1 167 ? 55.287 -23.586 9.068 1.00 37.09 167 GLY A CA 1
ATOM 1222 C C . GLY A 1 167 ? 55.723 -23.961 7.645 1.00 37.09 167 GLY A C 1
ATOM 1223 O O . GLY A 1 167 ? 55.259 -24.945 7.075 1.00 37.09 167 GLY A O 1
ATOM 1224 N N . SER A 1 168 ? 56.601 -23.144 7.063 1.00 48.75 168 SER A N 1
ATOM 1225 C CA . SER A 1 168 ? 56.990 -23.219 5.648 1.00 48.75 168 SER A CA 1
ATOM 1226 C C . SER A 1 168 ? 58.099 -24.234 5.326 1.00 48.75 168 SER A C 1
ATOM 1228 O O . SER A 1 168 ? 58.973 -24.491 6.146 1.00 48.75 168 SER A O 1
ATOM 1230 N N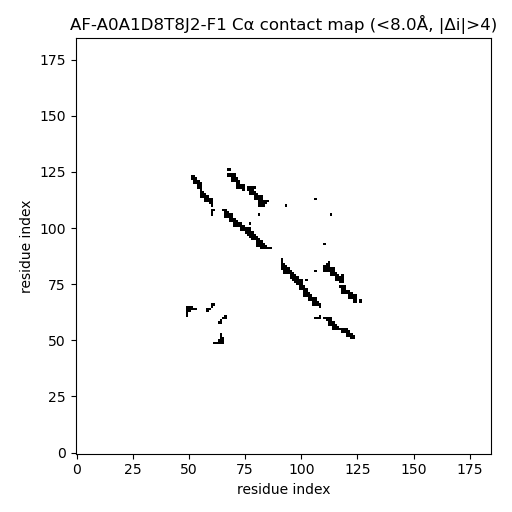 . ALA A 1 169 ? 58.129 -24.621 4.044 1.00 52.16 169 ALA A N 1
ATOM 1231 C CA . ALA A 1 169 ? 59.289 -25.052 3.247 1.00 52.16 169 ALA A CA 1
ATOM 1232 C C . ALA A 1 169 ? 59.939 -26.433 3.502 1.00 52.16 169 ALA A C 1
ATOM 1234 O O . ALA A 1 169 ? 60.748 -26.596 4.409 1.00 52.16 169 ALA A O 1
ATOM 1235 N N . VAL A 1 170 ? 59.770 -27.341 2.524 1.00 47.78 170 VAL A N 1
ATOM 1236 C CA . VAL A 1 170 ? 60.861 -28.212 2.035 1.00 47.78 170 VAL A CA 1
ATOM 1237 C C . VAL A 1 170 ? 60.776 -28.393 0.503 1.00 47.78 170 VAL A C 1
ATOM 1239 O O . VAL A 1 170 ? 59.714 -28.674 -0.041 1.00 47.78 170 VAL A O 1
ATOM 1242 N N . LEU A 1 171 ? 61.920 -28.242 -0.167 1.00 47.88 171 LEU A N 1
ATOM 1243 C CA . LEU A 1 171 ? 62.298 -28.624 -1.547 1.00 47.88 171 LEU A CA 1
ATOM 1244 C C . LEU A 1 171 ? 63.754 -29.164 -1.452 1.00 47.88 171 LEU A C 1
ATOM 1246 O O . LEU A 1 171 ? 64.358 -28.937 -0.397 1.00 47.88 171 LEU A O 1
ATOM 1250 N N . PRO A 1 172 ? 64.384 -29.818 -2.464 1.00 54.12 172 PRO A N 1
ATOM 1251 C CA . PRO A 1 172 ? 64.049 -29.953 -3.896 1.00 54.12 172 PRO A CA 1
ATOM 1252 C C . PRO A 1 172 ? 63.613 -31.411 -4.250 1.00 54.12 172 PRO A C 1
ATOM 1254 O O . PRO A 1 172 ? 62.829 -31.943 -3.476 1.00 54.12 172 PRO A O 1
ATOM 1257 N N . THR A 1 173 ? 63.929 -32.152 -5.335 1.00 46.16 173 THR A N 1
ATOM 1258 C CA . THR A 1 173 ? 64.995 -32.155 -6.380 1.00 46.16 173 THR A CA 1
ATOM 1259 C C . THR A 1 173 ? 64.561 -33.002 -7.606 1.00 46.16 173 THR A C 1
ATOM 1261 O O . THR A 1 173 ? 63.431 -33.471 -7.627 1.00 46.16 173 THR A O 1
ATOM 1264 N N . VAL A 1 174 ? 65.475 -33.250 -8.570 1.00 48.44 174 VAL A N 1
ATOM 1265 C CA . VAL A 1 174 ? 65.312 -33.998 -9.850 1.00 48.44 174 VAL A CA 1
ATOM 1266 C C . VAL A 1 174 ? 64.572 -33.159 -10.916 1.00 48.44 174 VAL A C 1
ATOM 1268 O O . VAL A 1 174 ? 63.390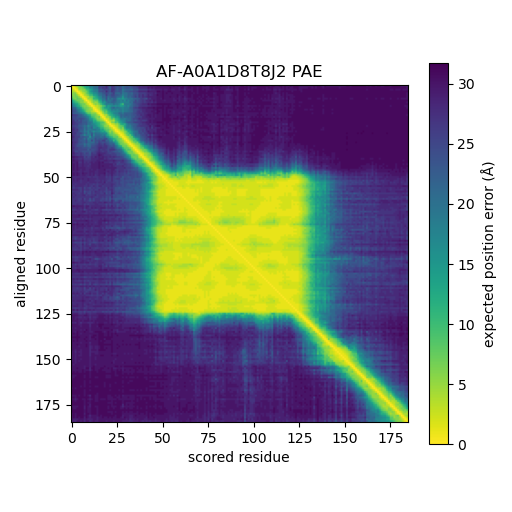 -32.895 -10.762 1.00 48.44 174 VAL A O 1
ATOM 1271 N N . ALA A 1 175 ? 65.176 -32.550 -11.952 1.00 40.97 175 ALA A N 1
ATOM 1272 C CA . ALA A 1 175 ? 66.296 -32.872 -12.869 1.00 40.97 175 ALA A CA 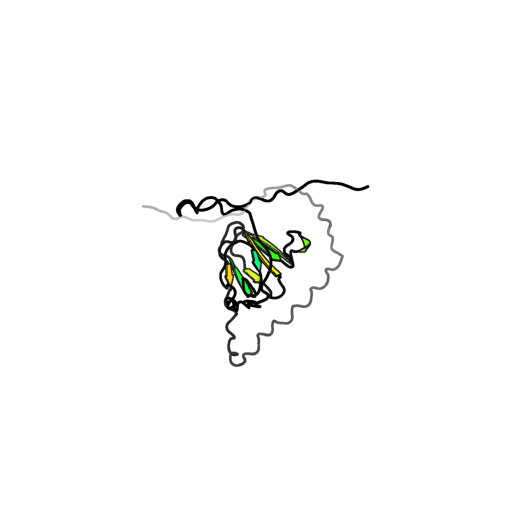1
ATOM 1273 C C . ALA A 1 175 ? 65.950 -33.918 -13.964 1.00 40.97 175 ALA A C 1
ATOM 1275 O O . ALA A 1 175 ? 65.398 -34.957 -13.638 1.00 40.97 175 ALA A O 1
ATOM 1276 N N . GLN A 1 176 ? 66.285 -33.776 -15.259 1.00 51.94 176 GLN A N 1
ATOM 1277 C CA . GLN A 1 176 ? 66.772 -32.639 -16.073 1.00 51.94 176 GLN A CA 1
ATOM 1278 C C . GLN A 1 176 ? 66.807 -33.050 -17.570 1.00 51.94 176 GLN A C 1
ATOM 1280 O O . GLN A 1 176 ? 67.267 -34.152 -17.840 1.00 51.94 176 GLN A O 1
ATOM 1285 N N . MET A 1 177 ? 66.404 -32.181 -18.520 1.00 48.16 177 MET A N 1
ATOM 1286 C CA . MET A 1 177 ? 66.800 -32.130 -19.963 1.00 48.16 177 MET A CA 1
ATOM 1287 C C . MET A 1 177 ? 66.064 -30.936 -20.647 1.00 48.16 177 MET A C 1
ATOM 1289 O O . MET A 1 177 ? 64.903 -30.715 -20.331 1.00 48.16 177 MET A O 1
ATOM 1293 N N . MET A 1 178 ? 66.710 -29.974 -21.341 1.00 51.34 178 MET A N 1
ATOM 1294 C CA . MET A 1 178 ? 67.281 -29.983 -22.722 1.00 51.34 178 MET A CA 1
ATOM 1295 C C . MET A 1 178 ? 66.187 -29.919 -23.834 1.00 51.34 178 MET A C 1
ATOM 1297 O O . MET A 1 178 ? 65.261 -30.713 -23.769 1.00 51.34 178 MET A O 1
ATOM 1301 N N . VAL A 1 179 ? 66.227 -29.069 -24.888 1.00 47.19 179 VAL A N 1
ATOM 1302 C CA . VAL A 1 179 ? 67.197 -28.008 -25.280 1.00 47.19 179 VAL A CA 1
ATOM 1303 C C . VAL A 1 179 ? 66.639 -27.001 -26.341 1.00 47.19 179 VAL A C 1
ATOM 1305 O O . VAL A 1 179 ? 65.840 -27.400 -27.175 1.00 47.19 179 VAL A O 1
ATOM 1308 N N . ALA A 1 180 ? 67.144 -25.749 -26.324 1.00 46.19 180 ALA A N 1
ATOM 1309 C CA . ALA A 1 180 ? 67.324 -24.717 -27.393 1.00 46.19 180 ALA A CA 1
ATOM 1310 C C . ALA A 1 180 ? 66.216 -24.246 -28.396 1.00 46.19 180 ALA A C 1
ATOM 1312 O O . ALA A 1 180 ? 65.341 -24.993 -28.812 1.00 46.19 180 ALA A O 1
ATOM 1313 N N . GLY A 1 181 ? 66.380 -22.991 -28.876 1.00 42.78 181 GLY A N 1
ATOM 1314 C CA . GLY A 1 181 ? 65.646 -22.324 -29.982 1.00 42.78 181 GLY A CA 1
ATOM 1315 C C . GLY A 1 181 ? 64.989 -20.998 -29.537 1.00 42.78 181 GLY A C 1
ATOM 1316 O O . GLY A 1 181 ? 63.975 -21.054 -28.857 1.00 42.78 181 GLY A O 1
ATOM 1317 N N . SER A 1 182 ? 65.536 -19.781 -29.704 1.00 56.69 182 SER A N 1
ATOM 1318 C CA . SER A 1 182 ? 66.094 -19.069 -30.887 1.00 56.69 182 SER A CA 1
ATOM 1319 C C . SER A 1 182 ? 65.042 -18.762 -31.969 1.00 56.69 182 SER A C 1
ATOM 1321 O O . SER A 1 182 ? 64.342 -19.677 -32.377 1.00 56.69 182 SER A O 1
ATOM 1323 N N . LEU A 1 183 ? 64.914 -17.547 -32.528 1.00 52.94 183 LEU A N 1
ATOM 1324 C CA . LEU A 1 183 ? 65.548 -16.236 -32.258 1.00 52.94 183 LEU A CA 1
ATOM 1325 C C . LEU A 1 183 ? 64.666 -15.111 -32.872 1.00 52.94 183 LEU A C 1
ATOM 1327 O O . LEU A 1 183 ? 63.779 -15.407 -33.668 1.00 52.94 183 LEU A O 1
ATOM 1331 N N . MET A 1 184 ? 64.919 -13.840 -32.533 1.00 41.78 184 MET A N 1
ATOM 1332 C CA . MET A 1 184 ? 64.334 -12.666 -33.223 1.00 41.78 184 MET A CA 1
ATOM 1333 C C . MET A 1 184 ? 65.003 -12.466 -34.604 1.00 41.78 184 MET A C 1
ATOM 1335 O O . MET A 1 184 ? 66.114 -12.971 -34.810 1.00 41.78 184 MET A O 1
ATOM 1339 N N . PRO A 1 185 ? 64.348 -11.771 -35.551 1.00 63.25 185 PRO A N 1
ATOM 1340 C CA . PRO A 1 185 ? 64.423 -10.301 -35.583 1.00 63.25 185 PRO A CA 1
ATOM 1341 C C . PRO A 1 185 ? 63.065 -9.582 -35.517 1.00 63.25 185 PRO A C 1
ATOM 1343 O O . PRO A 1 185 ? 62.062 -10.146 -36.007 1.00 63.25 185 PRO A O 1
#

Sequence (185 aa):
MDSDLVGWSQCSAPPTTSRIEIHKVFRKCVAVAAAVAGAVALGTGTAGAAATTFGEGTYLVGTHIEPGVYQSQWSDGCYWERLSGLSGELDDIIANDFASGRQFVQIYSSDLAFSSDFCGTWTRLADPTPVAPEPYVAPYVAPAAPPPAPPFPPELIVPAIGSAVVGSAVLPTVAQMMVAGSLMP

Solvent-accessible surface area (backbone atoms only — not comparable to full-atom values): 12824 Å² total; per-residue (Å²): 141,80,93,86,81,85,86,78,87,84,82,82,83,81,82,86,82,87,92,84,74,79,91,78,80,86,78,90,84,89,86,81,88,86,76,98,70,87,74,75,73,76,72,80,65,73,77,64,79,40,39,57,59,50,62,61,50,77,37,41,46,74,61,50,23,56,58,41,46,30,37,36,39,74,30,86,51,20,34,41,36,35,18,68,52,86,85,85,54,76,90,26,56,76,47,70,54,78,46,57,44,63,53,78,45,78,47,51,87,82,36,44,25,38,36,31,43,64,29,48,48,35,36,50,55,76,74,78,73,79,69,75,73,66,84,80,68,73,75,82,73,72,72,75,74,76,74,78,75,76,79,77,71,90,82,74,84,70,80,87,80,73,95,76,79,88,83,84,90,88,82,89,82,84,88,88,82,90,82,90,81,87,79,86,134

Nearest PDB structures (foldseek):
  4qm9-assembly2_B  TM=4.639E-01  e=9.109E-01  Bacillus subtilis subsp. subtilis str. 168
  1zvf-assembly1_B  TM=2.770E-01  e=1.470E+00  Saccharomyces cerevisiae
  2vve-assembly1_A  TM=4.042E-01  e=9.974E+00  Corticovirus PM2
  9bwf-assembly1_A  TM=1.918E-01  e=2.839E+00  metagenome

Foldseek 3Di:
DDDDDDDDDDDDDDDDDDDPDPPPPPPDDDDDDDDPPDPPPPPPPVQPDADQKDFAFKDFEPRNHDFAKKKFDFFQWKKKFFFQDDPPDPVRTPDIDIHGTIDIDGGHPNTGMMHMDRRTMMGGDPDPDPPPDDPDPDPPPPPDPPPPDPPDDPPDPPPPPDDDDDDDDDDDDDDDDDDDDDDDD

Radius of gyration: 39.99 Å; Cα contacts (8 Å, |Δi|>4): 196; chains: 1; bounding box: 106×92×83 Å

Mean predicted aligned error: 21.04 Å